Protein AF-A0A7C9W562-F1 (afdb_monomer)

Foldseek 3Di:
DCVVLVVCQQQQLLLLCLLQLESVRSNVLLVVLVVVCVVCVVVDDVVVDHPNLSSLLSSLVSSLVVVVPADQAADLVVPDPADDDQDDFDPPSNHRDKAFCSRHPDPPDPFDLLCLQRQNSRLLSPANSLLSSLQCVCVGVNDDLVSSCVSSVHDSVVSVVSPVVSVVSCPPTDRFDFDDPPDPLSVVLVVQCQVCLQQLVLVSNLVQADQQAKEEEPSTSHMHTGSVRSSVQSPPPPNPRHNWGWQFGRISSFTWTFIGHPPDPAGQWIKTWGDDPSGTRYIYTYRVRVVVCVRRPGSVVVPDDDDD

Organism: NCBI:txid2714351

pLDDT: mean 90.54, std 10.52, range [36.28, 98.44]

Sequence (308 aa):
MIETLEPFRIELTGYCYRMLGSGFEAEDAVQETLVRAWKAYDSFDPSRASVRTWLYRIATNICIDMLRSAQRRALAVDLQPPGGEFGEPLPERVFVQPVPDSRVLPEDQAIRKETVRLAFVAALQHLPPRQRAVLILRDVLAWKASEVATLLDISVASGNSALQRARSTLQTVDPGEPLDVDDPVQKSLLSRYCEAFERHDVGTLVALLHEDATMSMPPFSWWLRGRDALAAALSDPNASCKGAWLVPVQANASPAYWQLRPGMDQPFGLVFIDVRDGLVTGSTTFLNVNELLPIFGSPNQTGMRVDF

Solvent-accessible surface area (backbone atoms only — not comparable to full-atom values): 16820 Å² total; per-residue (Å²): 101,68,86,69,52,55,82,48,46,33,58,45,19,29,51,34,24,47,71,66,27,24,42,67,62,6,48,52,42,39,51,53,30,52,53,52,44,62,76,44,47,93,74,61,58,71,92,80,41,53,71,67,58,51,49,52,36,47,36,50,51,50,49,46,58,56,56,73,80,51,68,72,33,31,52,37,80,78,71,49,79,70,47,83,70,64,75,71,75,48,66,66,67,47,37,52,49,78,39,39,33,84,52,39,53,50,90,92,50,98,58,66,54,63,64,56,19,67,52,41,24,27,54,40,45,76,40,58,64,69,29,35,51,45,34,44,42,43,78,60,68,62,48,54,62,63,57,53,9,63,57,69,75,48,52,49,69,58,43,53,54,34,31,55,53,38,51,63,66,50,75,81,62,81,65,68,56,66,64,51,93,82,40,67,58,57,50,51,48,53,50,53,45,49,55,21,46,39,69,56,34,54,71,59,45,45,71,43,38,31,72,72,17,34,42,34,43,40,49,19,58,27,26,37,56,22,44,69,53,50,45,53,55,67,64,38,90,83,43,85,53,72,66,17,42,73,40,81,46,69,29,27,52,39,49,27,25,37,33,36,44,87,96,52,99,58,57,65,26,41,34,36,50,41,37,49,98,82,24,34,43,29,37,42,29,37,53,62,33,82,72,46,35,82,76,66,48,67,74,85,80,64,82,59,77,90,77,132

Structure (mmCIF, N/CA/C/O backbone):
data_AF-A0A7C9W562-F1
#
_entry.id   AF-A0A7C9W562-F1
#
loop_
_atom_site.group_PDB
_atom_site.id
_atom_site.type_symbol
_atom_site.label_atom_id
_atom_site.label_alt_id
_atom_site.label_comp_id
_atom_site.label_asym_id
_atom_site.label_entity_id
_atom_site.label_seq_id
_atom_site.pdbx_PDB_ins_code
_atom_site.Cartn_x
_atom_site.Cartn_y
_atom_site.Cartn_z
_atom_site.occupancy
_atom_site.B_iso_or_equiv
_atom_site.auth_seq_id
_atom_site.aut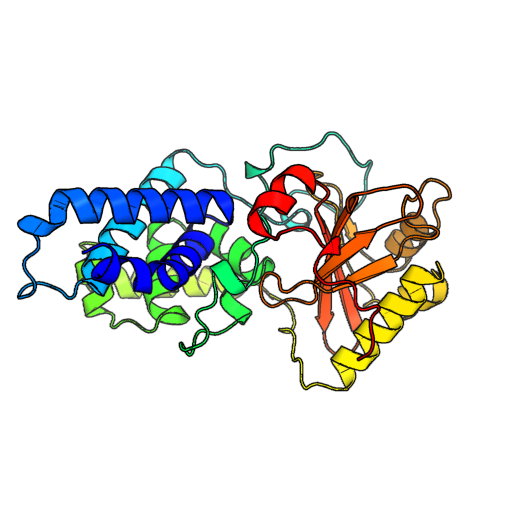h_comp_id
_atom_site.auth_asym_id
_atom_site.auth_atom_id
_atom_site.pdbx_PDB_model_num
ATOM 1 N N . MET A 1 1 ? 0.300 -4.081 30.581 1.00 68.50 1 MET A N 1
ATOM 2 C CA . MET A 1 1 ? -0.292 -2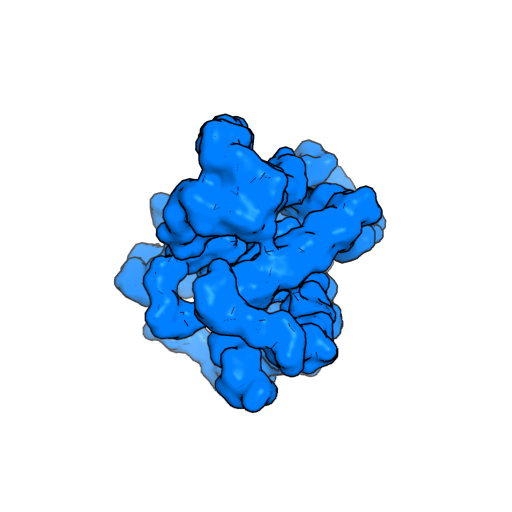.947 29.831 1.00 68.50 1 MET A CA 1
ATOM 3 C C . MET A 1 1 ? 0.404 -2.726 28.497 1.00 68.50 1 MET A C 1
ATOM 5 O O . MET A 1 1 ? -0.263 -2.928 27.498 1.00 68.50 1 MET A O 1
ATOM 9 N N . ILE A 1 2 ? 1.703 -2.385 28.426 1.00 72.31 2 ILE A N 1
ATOM 10 C CA . ILE A 1 2 ? 2.418 -2.366 27.125 1.00 72.31 2 ILE A CA 1
ATOM 11 C C . ILE A 1 2 ? 2.334 -3.750 26.465 1.00 72.31 2 ILE A C 1
ATOM 13 O O . ILE A 1 2 ? 1.848 -3.855 25.349 1.00 72.31 2 ILE A O 1
ATOM 17 N N . GLU A 1 3 ? 2.610 -4.816 27.221 1.00 80.19 3 GLU A N 1
ATOM 18 C CA . GLU A 1 3 ? 2.406 -6.215 26.793 1.00 80.19 3 GLU A CA 1
ATOM 19 C C . GLU A 1 3 ? 0.964 -6.542 26.358 1.00 80.19 3 GLU A C 1
ATOM 21 O O . GLU A 1 3 ? 0.731 -7.515 25.654 1.00 80.19 3 GLU A O 1
ATOM 26 N N . THR A 1 4 ? -0.017 -5.735 26.774 1.00 84.94 4 THR A N 1
ATOM 27 C CA . THR A 1 4 ? -1.435 -5.923 26.444 1.00 84.94 4 THR A CA 1
ATOM 28 C C . THR A 1 4 ? -1.823 -5.203 25.155 1.00 84.94 4 THR A C 1
ATOM 30 O O . THR A 1 4 ? -2.715 -5.668 24.459 1.00 84.94 4 THR A O 1
ATOM 33 N N . LEU A 1 5 ? -1.197 -4.063 24.842 1.00 91.25 5 LEU A N 1
ATOM 34 C CA . LEU A 1 5 ? -1.550 -3.237 23.681 1.00 91.25 5 LEU A CA 1
ATOM 35 C C . LEU A 1 5 ? -0.630 -3.487 22.479 1.00 91.25 5 LEU A C 1
ATOM 37 O O . LEU A 1 5 ? -1.086 -3.455 21.341 1.00 91.25 5 LEU A O 1
ATOM 41 N N . GLU A 1 6 ? 0.649 -3.764 22.725 1.00 91.00 6 GLU A N 1
ATOM 42 C CA . GLU A 1 6 ? 1.666 -3.971 21.691 1.00 91.00 6 GLU A CA 1
ATOM 43 C C . GLU A 1 6 ? 1.338 -5.107 20.698 1.00 91.00 6 GLU A C 1
ATOM 45 O O . GLU A 1 6 ? 1.564 -4.906 19.504 1.00 91.00 6 GLU A O 1
ATOM 50 N N . PRO A 1 7 ? 0.709 -6.237 21.100 1.00 92.44 7 PRO A N 1
ATOM 51 C CA . PRO A 1 7 ? 0.291 -7.278 20.154 1.00 92.44 7 PRO A CA 1
ATOM 52 C C . PRO A 1 7 ? -0.667 -6.788 19.055 1.00 92.44 7 PRO A C 1
ATOM 54 O O . PRO A 1 7 ? -0.783 -7.416 18.006 1.00 92.44 7 PRO A O 1
ATOM 57 N N . PHE A 1 8 ? -1.349 -5.658 19.271 1.00 93.69 8 PHE A N 1
ATOM 58 C CA . PHE A 1 8 ? -2.276 -5.065 18.308 1.00 93.69 8 PHE A CA 1
ATOM 59 C C . PHE A 1 8 ? -1.585 -4.144 17.292 1.00 93.69 8 PHE A C 1
ATOM 61 O O . PHE A 1 8 ? -2.229 -3.710 16.336 1.00 93.69 8 PHE A O 1
ATOM 68 N N . ARG A 1 9 ? -0.293 -3.825 17.467 1.00 95.31 9 ARG A N 1
ATOM 69 C CA . ARG A 1 9 ? 0.404 -2.815 16.659 1.00 95.31 9 ARG A CA 1
ATOM 70 C C . ARG A 1 9 ? 0.333 -3.115 15.167 1.00 95.31 9 ARG A C 1
ATOM 72 O O . ARG A 1 9 ? -0.119 -2.257 14.425 1.00 95.31 9 ARG A O 1
ATOM 79 N N . ILE A 1 10 ? 0.740 -4.307 14.729 1.00 95.00 10 ILE A N 1
ATOM 80 C CA . ILE A 1 10 ? 0.822 -4.633 13.293 1.00 95.00 10 ILE A CA 1
ATOM 81 C C . ILE A 1 10 ? -0.567 -4.587 12.641 1.00 95.00 10 ILE A C 1
ATOM 83 O O . ILE A 1 10 ? -0.734 -3.985 11.579 1.00 95.00 10 ILE A O 1
ATOM 87 N N . GLU A 1 11 ? -1.597 -5.153 13.284 1.00 94.81 11 GLU A N 1
ATOM 88 C CA . GLU A 1 11 ? -2.953 -5.125 12.716 1.00 94.81 11 GLU A CA 1
ATOM 89 C C . GLU A 1 11 ? -3.556 -3.712 12.683 1.00 94.81 11 GLU A C 1
ATOM 91 O O . GLU A 1 11 ? -4.252 -3.357 11.724 1.00 94.81 11 GLU A O 1
ATOM 96 N N . LEU A 1 12 ? -3.252 -2.877 13.685 1.00 97.00 12 LEU A N 1
ATOM 97 C CA . LEU A 1 12 ? -3.648 -1.472 13.700 1.00 97.00 12 LEU A CA 1
ATOM 98 C C . LEU A 1 12 ? -2.872 -0.667 12.655 1.00 97.00 12 LEU A C 1
ATOM 100 O O . LEU A 1 12 ? -3.479 0.159 11.982 1.00 97.00 12 LEU A O 1
ATOM 104 N N . THR A 1 13 ? -1.579 -0.930 12.448 1.00 97.50 13 THR A N 1
ATOM 105 C CA . THR A 1 13 ? -0.781 -0.259 11.411 1.00 97.50 13 THR A CA 1
ATOM 106 C C . THR A 1 13 ? -1.324 -0.612 10.037 1.00 97.50 13 THR A C 1
ATOM 108 O O . THR A 1 13 ? -1.557 0.282 9.230 1.00 97.50 13 THR A O 1
ATOM 111 N N . GLY A 1 14 ? -1.651 -1.882 9.784 1.00 97.00 14 GLY A N 1
ATOM 112 C CA . GLY A 1 14 ? -2.321 -2.285 8.550 1.00 97.00 14 GLY A CA 1
ATOM 113 C C . GLY A 1 14 ? -3.680 -1.601 8.362 1.00 97.00 14 GLY A C 1
ATOM 114 O O . GLY A 1 14 ? -4.044 -1.225 7.245 1.00 97.00 14 GLY A O 1
ATOM 115 N N . TYR A 1 15 ? -4.460 -1.425 9.430 1.00 97.69 15 TYR A N 1
ATOM 116 C CA . TYR A 1 15 ? -5.724 -0.688 9.372 1.00 97.69 15 TYR A CA 1
ATOM 117 C C . TYR A 1 15 ? -5.517 0.798 9.045 1.00 97.69 15 TYR A C 1
ATOM 119 O O . TYR A 1 15 ? -6.112 1.308 8.093 1.00 97.69 15 TYR A O 1
ATOM 127 N N . CYS A 1 16 ? -4.638 1.473 9.786 1.00 98.31 16 CYS A N 1
ATOM 128 C CA . CYS A 1 16 ? -4.302 2.878 9.586 1.00 98.31 16 CYS A CA 1
ATOM 129 C C . CYS A 1 16 ? -3.685 3.116 8.202 1.00 98.31 16 CYS A C 1
ATOM 131 O O . CYS A 1 16 ? -4.019 4.101 7.554 1.00 98.31 16 CYS A O 1
ATOM 133 N N . TYR A 1 17 ? -2.877 2.186 7.687 1.00 98.06 17 TYR A N 1
ATOM 134 C CA . TYR A 1 17 ? -2.302 2.265 6.346 1.00 98.06 17 TYR A CA 1
ATOM 135 C C . TYR A 1 17 ? -3.379 2.267 5.259 1.00 98.06 17 TYR A C 1
ATOM 137 O O . TYR A 1 17 ? -3.390 3.143 4.397 1.00 98.06 17 TYR A O 1
ATOM 145 N N . ARG A 1 18 ? -4.364 1.365 5.341 1.00 97.50 18 ARG A N 1
ATOM 146 C CA . ARG A 1 18 ? -5.514 1.359 4.417 1.00 97.50 18 ARG A CA 1
ATOM 147 C C . ARG A 1 18 ? -6.373 2.618 4.549 1.00 97.50 18 ARG A C 1
ATOM 149 O O . ARG A 1 18 ? -6.983 3.058 3.576 1.00 97.50 18 ARG A O 1
ATOM 156 N N . MET A 1 19 ? -6.420 3.207 5.744 1.00 97.94 19 MET A N 1
ATOM 157 C CA . MET A 1 19 ? -7.109 4.471 5.979 1.00 97.94 19 MET A CA 1
ATOM 158 C C . MET A 1 19 ? -6.353 5.675 5.415 1.00 97.94 19 MET A C 1
ATOM 160 O O . MET A 1 19 ? -7.008 6.547 4.861 1.00 97.94 19 MET A O 1
ATOM 164 N N . LEU A 1 20 ? -5.028 5.744 5.534 1.00 97.38 20 LEU A N 1
ATOM 165 C CA . LEU A 1 20 ? -4.246 6.968 5.308 1.00 97.38 20 LEU A CA 1
ATOM 166 C C . LEU A 1 20 ? -3.411 6.948 4.025 1.00 97.38 20 LEU A C 1
ATOM 168 O O . LEU A 1 20 ? -3.101 8.004 3.492 1.00 97.38 20 LEU A O 1
ATOM 172 N N . GLY A 1 21 ? -3.065 5.769 3.506 1.00 96.69 21 GLY A N 1
ATOM 173 C CA . GLY A 1 21 ? -2.244 5.615 2.304 1.00 96.69 21 GLY A CA 1
ATOM 174 C C . GLY A 1 21 ? -0.764 5.954 2.493 1.00 96.69 21 GLY A C 1
ATOM 175 O O . GLY A 1 21 ? -0.063 6.140 1.502 1.00 96.69 21 GLY A O 1
ATOM 176 N N . SER A 1 22 ? -0.282 6.050 3.735 1.00 95.38 22 SER A N 1
ATOM 177 C CA . SER A 1 22 ? 1.126 6.291 4.058 1.00 95.38 22 SER A CA 1
ATOM 178 C C . SER A 1 22 ? 1.579 5.427 5.229 1.00 95.38 22 SER A C 1
ATOM 180 O O . SER A 1 22 ? 0.898 5.384 6.253 1.00 95.38 22 SER A O 1
ATOM 182 N N . GLY A 1 23 ? 2.714 4.735 5.076 1.00 93.38 23 GLY A N 1
ATOM 183 C CA . GLY A 1 23 ? 3.307 3.920 6.141 1.00 93.38 23 GLY A CA 1
ATOM 184 C C . GLY A 1 23 ? 3.693 4.759 7.361 1.00 93.38 23 GLY A C 1
ATOM 185 O O . GLY A 1 23 ? 3.361 4.389 8.482 1.00 93.38 23 GLY A O 1
ATOM 186 N N . PHE A 1 24 ? 4.285 5.936 7.142 1.00 93.12 24 PHE A N 1
ATOM 187 C CA . PHE A 1 24 ? 4.665 6.863 8.215 1.00 93.12 24 PHE A CA 1
ATOM 188 C C . PHE A 1 24 ? 3.450 7.382 8.986 1.00 93.12 24 PHE A C 1
ATOM 190 O O . PHE A 1 24 ? 3.389 7.264 10.205 1.00 93.12 24 PHE A O 1
ATOM 197 N N . GLU A 1 25 ? 2.433 7.884 8.274 1.00 95.31 25 GLU A N 1
ATOM 198 C CA . GLU A 1 25 ? 1.219 8.400 8.923 1.00 95.31 25 GLU A CA 1
ATOM 199 C C . GLU A 1 25 ? 0.448 7.284 9.639 1.00 95.31 25 GLU A C 1
ATOM 201 O O . GLU A 1 25 ? -0.193 7.527 10.661 1.00 95.31 25 GLU A O 1
ATOM 206 N N . ALA A 1 26 ? 0.512 6.051 9.125 1.00 96.88 26 ALA A N 1
ATOM 207 C CA . ALA A 1 26 ? -0.066 4.894 9.790 1.00 96.88 26 ALA A CA 1
ATOM 208 C C . ALA A 1 26 ? 0.650 4.574 11.105 1.00 96.88 26 ALA A C 1
ATOM 210 O O . ALA A 1 26 ? -0.025 4.352 12.110 1.00 96.88 26 ALA A O 1
ATOM 211 N N . GLU A 1 27 ? 1.985 4.579 11.121 1.00 94.94 27 GLU A N 1
ATOM 212 C CA . GLU A 1 27 ? 2.759 4.385 12.348 1.00 94.94 27 GLU A CA 1
ATOM 213 C C . GLU A 1 27 ? 2.464 5.483 13.370 1.00 94.94 27 GLU A C 1
ATOM 215 O O . GLU A 1 27 ? 2.149 5.158 14.516 1.00 94.94 27 GLU A O 1
ATOM 220 N N . ASP A 1 28 ? 2.446 6.751 12.955 1.00 95.94 28 ASP A N 1
ATOM 221 C CA . ASP A 1 28 ? 2.100 7.882 13.822 1.00 95.94 28 ASP A CA 1
ATOM 222 C C . ASP A 1 28 ? 0.694 7.730 14.420 1.00 95.94 28 ASP A C 1
ATOM 224 O O . ASP A 1 28 ? 0.500 7.872 15.633 1.00 95.94 28 ASP A O 1
ATOM 228 N N . ALA A 1 29 ? -0.295 7.367 13.596 1.00 98.00 29 ALA A N 1
ATOM 229 C CA . ALA A 1 29 ? -1.663 7.142 14.052 1.00 98.00 29 ALA A CA 1
ATOM 230 C C . ALA A 1 29 ? -1.758 5.989 15.063 1.00 98.00 29 ALA A C 1
ATOM 232 O O . ALA A 1 29 ? -2.531 6.063 16.025 1.00 98.00 29 ALA A O 1
ATOM 233 N N . VAL A 1 30 ? -0.976 4.922 14.877 1.00 98.00 30 VAL A N 1
ATOM 234 C CA . VAL A 1 30 ? -0.917 3.805 15.827 1.00 98.00 30 VAL A CA 1
ATOM 235 C C . VAL A 1 30 ? -0.208 4.206 17.112 1.00 98.00 30 VAL A C 1
ATOM 237 O O . VAL A 1 30 ? -0.711 3.883 18.186 1.00 98.00 30 VAL A O 1
ATOM 240 N N . GLN A 1 31 ? 0.901 4.944 17.048 1.00 96.69 31 GLN A N 1
ATOM 241 C CA . GLN A 1 31 ? 1.552 5.441 18.261 1.00 96.69 31 GLN A CA 1
ATOM 242 C C . GLN A 1 31 ? 0.599 6.316 19.075 1.00 96.69 31 GLN A C 1
ATOM 244 O O . GLN A 1 31 ? 0.413 6.075 20.268 1.00 96.69 31 GLN A O 1
ATOM 249 N N . GLU A 1 32 ? -0.084 7.263 18.433 1.00 98.06 32 GLU A N 1
ATOM 250 C CA . GLU A 1 32 ? -1.083 8.103 19.096 1.00 98.06 32 GLU A CA 1
ATOM 251 C C . GLU A 1 32 ? -2.245 7.265 19.658 1.00 98.06 32 GLU A C 1
ATOM 253 O O . GLU A 1 32 ? -2.724 7.519 20.766 1.00 98.06 32 GLU A O 1
ATOM 258 N N . THR A 1 33 ? -2.665 6.211 18.947 1.00 98.06 33 THR A N 1
ATOM 259 C CA . THR A 1 33 ? -3.677 5.259 19.434 1.00 98.06 33 THR A CA 1
ATOM 260 C C . THR A 1 33 ? -3.237 4.598 20.734 1.00 98.06 33 THR A C 1
ATOM 262 O O . THR A 1 33 ? -3.992 4.599 21.709 1.00 98.06 33 THR A O 1
ATOM 265 N N . LEU A 1 34 ? -2.020 4.056 20.768 1.00 96.56 34 LEU A N 1
ATOM 266 C CA . LEU A 1 34 ? -1.479 3.353 21.928 1.00 96.56 34 LEU A CA 1
ATOM 267 C C . LEU A 1 34 ? -1.251 4.307 23.106 1.00 96.56 34 LEU A C 1
ATOM 269 O O . LEU A 1 34 ? -1.572 3.953 24.238 1.0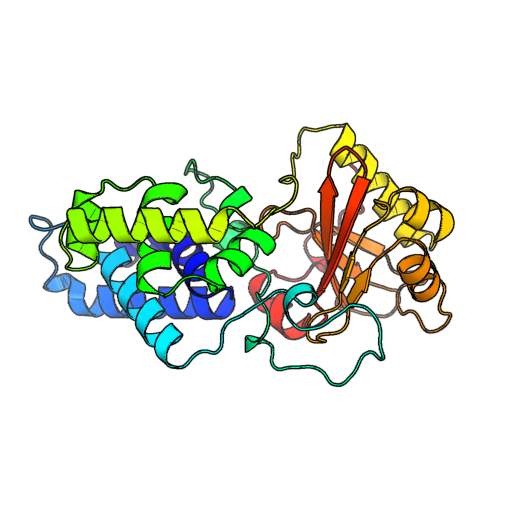0 96.56 34 LEU A O 1
ATOM 273 N N . VAL A 1 35 ? -0.790 5.536 22.853 1.00 96.88 35 VAL A N 1
ATOM 274 C CA . VAL A 1 35 ? -0.636 6.575 23.884 1.00 96.88 35 VAL A CA 1
ATOM 275 C C . VAL A 1 35 ? -1.991 6.975 24.473 1.00 96.88 35 VAL A C 1
ATOM 277 O O . VAL A 1 35 ? -2.127 7.059 25.696 1.00 96.88 35 VAL A O 1
ATOM 280 N N . ARG A 1 36 ? -3.019 7.202 23.644 1.00 96.81 36 ARG A N 1
ATOM 281 C CA . ARG A 1 36 ? -4.375 7.517 24.131 1.00 96.81 36 ARG A CA 1
ATOM 282 C C . ARG A 1 36 ? -4.989 6.358 24.900 1.00 96.81 36 ARG A C 1
ATOM 284 O O . ARG A 1 36 ? -5.607 6.587 25.937 1.00 96.81 36 ARG A O 1
ATOM 291 N N . ALA A 1 37 ? -4.804 5.135 24.412 1.00 95.38 37 ALA A N 1
ATOM 292 C CA . ALA A 1 37 ? -5.261 3.937 25.093 1.00 95.38 37 ALA A CA 1
ATOM 293 C C . ALA A 1 37 ? -4.575 3.792 26.455 1.00 95.38 37 ALA A C 1
ATOM 295 O O . ALA A 1 37 ? -5.253 3.657 27.463 1.00 95.38 37 ALA A O 1
ATOM 296 N N . TRP A 1 38 ? -3.252 3.930 26.516 1.00 93.81 38 TRP A N 1
ATOM 297 C CA . TRP A 1 38 ? -2.497 3.893 27.768 1.00 93.81 38 TRP A CA 1
ATOM 298 C C . TRP A 1 38 ? -3.031 4.900 28.799 1.00 93.81 38 TRP A C 1
ATOM 300 O O . TRP A 1 38 ? -3.325 4.518 29.928 1.00 93.81 38 TRP A O 1
ATOM 310 N N . LYS A 1 39 ? -3.266 6.158 28.397 1.00 94.06 39 LYS A N 1
ATOM 311 C CA . LYS A 1 39 ? -3.816 7.198 29.292 1.00 94.06 39 LYS A CA 1
ATOM 312 C C . LYS A 1 39 ? -5.235 6.903 29.784 1.00 94.06 39 LYS A C 1
ATOM 314 O O . LYS A 1 39 ? -5.615 7.374 30.848 1.00 94.06 39 LYS A O 1
ATOM 319 N N . ALA A 1 40 ? -6.031 6.184 28.996 1.00 93.44 40 ALA A N 1
ATOM 320 C CA . ALA A 1 40 ? -7.430 5.890 29.296 1.00 93.44 40 ALA A CA 1
ATOM 321 C C . ALA A 1 40 ? -7.650 4.466 29.841 1.00 93.44 40 ALA A C 1
ATOM 323 O O . ALA A 1 40 ? -8.796 4.092 30.100 1.00 93.44 40 ALA A O 1
ATOM 324 N N . TYR A 1 41 ? -6.585 3.680 30.024 1.00 90.31 41 TYR A N 1
ATOM 325 C CA . TYR A 1 41 ? -6.671 2.254 30.337 1.00 90.31 41 TYR A CA 1
ATOM 326 C C . TYR A 1 41 ? -7.382 1.981 31.666 1.00 90.31 41 TYR A C 1
ATOM 328 O O . TYR A 1 41 ? -8.231 1.100 31.728 1.00 90.31 41 TYR A O 1
ATOM 336 N N . ASP A 1 42 ? -7.135 2.791 32.698 1.00 90.19 42 ASP A N 1
ATOM 337 C CA . ASP A 1 42 ? -7.780 2.627 34.012 1.00 90.19 42 ASP A CA 1
ATOM 338 C C . ASP A 1 42 ? -9.302 2.852 33.971 1.00 90.19 42 ASP A C 1
ATOM 340 O O . ASP A 1 42 ? -10.033 2.400 34.849 1.00 90.19 42 ASP A O 1
ATOM 344 N N . SER A 1 43 ? -9.791 3.540 32.935 1.00 88.81 43 SER A N 1
ATOM 345 C CA . SER A 1 43 ? -11.219 3.782 32.696 1.00 88.81 43 SER A CA 1
ATOM 346 C C . SER A 1 43 ? -11.844 2.816 31.683 1.00 88.81 43 SER A C 1
ATOM 348 O O . SER A 1 43 ? -13.036 2.921 31.381 1.00 88.81 43 SER A O 1
ATOM 350 N N . PHE A 1 44 ? -11.053 1.900 31.119 1.00 90.56 44 PHE A N 1
ATOM 351 C CA . PHE A 1 44 ? -11.544 0.916 30.167 1.00 90.56 44 PHE A CA 1
ATOM 352 C C . PHE A 1 44 ? -12.382 -0.147 30.884 1.00 90.56 44 PHE A C 1
ATOM 354 O O . PHE A 1 44 ? -11.927 -0.809 31.813 1.00 90.56 44 PHE A O 1
ATOM 361 N N . ASP A 1 45 ? -13.615 -0.326 30.413 1.00 88.31 45 ASP A N 1
ATOM 362 C CA . ASP A 1 45 ? -14.544 -1.327 30.924 1.00 88.31 45 ASP A CA 1
ATOM 363 C C . ASP A 1 45 ? -14.613 -2.530 29.959 1.00 88.31 45 ASP A C 1
ATOM 365 O O . ASP A 1 45 ? -15.261 -2.435 28.906 1.00 88.31 45 ASP A O 1
ATOM 369 N N . PRO A 1 46 ? -13.983 -3.672 30.300 1.00 88.12 46 PRO A N 1
ATOM 370 C CA . PRO A 1 46 ? -13.969 -4.860 29.450 1.00 88.12 46 PRO A CA 1
ATOM 371 C C . PRO A 1 46 ? -15.348 -5.519 29.300 1.00 88.12 46 PRO A C 1
ATOM 373 O O . PRO A 1 46 ? -15.528 -6.337 28.399 1.00 88.12 46 PRO A O 1
ATOM 376 N N . SER A 1 47 ? -16.339 -5.168 30.132 1.00 88.31 47 SER A N 1
ATOM 377 C CA . SER A 1 47 ? -17.713 -5.665 29.975 1.00 88.31 47 SER A CA 1
ATOM 378 C C . SER A 1 47 ? -18.443 -5.025 28.787 1.00 88.31 47 SER A C 1
ATOM 380 O O . SER A 1 47 ? -19.415 -5.585 28.280 1.00 88.31 47 SER A O 1
ATOM 382 N N . ARG A 1 48 ? -17.968 -3.862 28.316 1.00 84.69 48 ARG A N 1
ATOM 383 C CA . ARG A 1 48 ? -18.599 -3.088 27.236 1.00 84.69 48 ARG A CA 1
ATOM 384 C C . ARG A 1 48 ? -18.043 -3.400 25.854 1.00 84.69 48 ARG A C 1
ATOM 386 O O . ARG A 1 48 ? -18.778 -3.317 24.873 1.00 84.69 48 ARG A O 1
ATOM 393 N N . ALA A 1 49 ? -16.753 -3.702 25.758 1.00 86.25 49 ALA A N 1
ATOM 394 C CA . ALA A 1 49 ? -16.081 -4.012 24.503 1.00 86.25 49 ALA A CA 1
ATOM 395 C C . ALA A 1 49 ? -14.766 -4.750 24.770 1.00 86.25 49 ALA A C 1
ATOM 397 O O . ALA A 1 49 ? -14.159 -4.585 25.823 1.00 86.25 49 ALA A O 1
ATOM 398 N N . SER A 1 50 ? -14.283 -5.509 23.785 1.00 91.12 50 SER A N 1
ATOM 399 C CA . SER A 1 50 ? -12.921 -6.046 23.840 1.00 91.12 50 SER A CA 1
ATOM 400 C C . SER A 1 50 ? -11.878 -4.926 23.707 1.00 91.12 50 SER A C 1
ATOM 402 O O . SER A 1 50 ? -12.150 -3.886 23.095 1.00 91.12 50 SER A O 1
ATOM 404 N N . VAL A 1 51 ? -10.660 -5.159 24.214 1.00 92.75 51 VAL A N 1
ATOM 405 C CA . VAL A 1 51 ? -9.515 -4.242 24.027 1.00 92.75 51 VAL A CA 1
ATOM 406 C C . VAL A 1 51 ? -9.295 -3.962 22.541 1.00 92.75 51 VAL A C 1
ATOM 408 O O . VAL A 1 51 ? -9.150 -2.807 22.149 1.00 92.75 51 VAL A O 1
ATOM 411 N N . ARG A 1 52 ? -9.383 -5.001 21.699 1.00 93.25 52 ARG A N 1
ATOM 412 C CA . ARG A 1 52 ? -9.291 -4.882 20.240 1.00 93.25 52 ARG A CA 1
ATOM 413 C C . ARG A 1 52 ? -10.304 -3.878 19.697 1.00 93.25 52 ARG A C 1
ATOM 415 O O . ARG A 1 52 ? -9.931 -2.904 19.052 1.00 93.25 52 ARG A O 1
ATOM 422 N N . THR A 1 53 ? -11.588 -4.066 20.007 1.00 92.81 53 THR A N 1
ATOM 423 C CA . THR A 1 53 ? -12.663 -3.176 19.542 1.00 92.81 53 THR A CA 1
ATOM 424 C C . THR A 1 53 ? -12.436 -1.730 19.976 1.00 92.81 53 THR A C 1
ATOM 426 O O . THR A 1 53 ? -12.656 -0.794 19.205 1.00 92.81 53 THR A O 1
ATOM 429 N N . TRP A 1 54 ? -11.968 -1.541 21.207 1.00 94.75 54 TRP A N 1
ATOM 430 C CA . TRP A 1 54 ? -11.673 -0.226 21.752 1.00 94.75 54 TRP A CA 1
ATOM 431 C C . TRP A 1 54 ? -10.499 0.470 21.052 1.00 94.75 54 TRP A C 1
ATOM 433 O O . TRP A 1 54 ? -10.632 1.642 20.691 1.00 94.75 54 TRP A O 1
ATOM 443 N N . LEU A 1 55 ? -9.401 -0.241 20.787 1.00 96.69 55 LEU A N 1
ATOM 444 C CA . LEU A 1 55 ? -8.242 0.302 20.073 1.00 96.69 55 LEU A CA 1
ATOM 445 C C . LEU A 1 55 ? -8.591 0.716 18.642 1.00 96.69 55 LEU A C 1
ATOM 447 O O . LEU A 1 55 ? -8.277 1.833 18.236 1.00 96.69 55 LEU A O 1
ATOM 451 N N . TYR A 1 56 ? -9.325 -0.123 17.906 1.00 97.44 56 TYR A N 1
ATOM 452 C CA . TYR A 1 56 ? -9.792 0.224 16.562 1.00 97.44 56 TYR A CA 1
ATOM 453 C C . TYR A 1 56 ? -10.694 1.460 16.561 1.00 97.44 56 TYR A C 1
ATOM 455 O O . TYR A 1 56 ? -10.621 2.266 15.634 1.00 97.44 56 TYR A O 1
ATOM 463 N N . ARG A 1 57 ? -11.522 1.661 17.596 1.00 96.44 57 ARG A N 1
ATOM 464 C CA . ARG A 1 57 ? -12.334 2.881 17.728 1.00 96.44 57 ARG A CA 1
ATOM 465 C C . ARG A 1 57 ? -11.454 4.126 17.858 1.00 96.44 57 ARG A C 1
ATOM 467 O O . ARG A 1 57 ? -11.711 5.122 17.184 1.00 96.44 57 ARG A O 1
ATOM 474 N N . ILE A 1 58 ? -10.412 4.068 18.689 1.00 97.31 58 ILE A N 1
ATOM 475 C CA . ILE A 1 58 ? -9.455 5.172 18.857 1.00 97.31 58 ILE A CA 1
ATOM 476 C C . ILE A 1 58 ? -8.715 5.440 17.537 1.00 97.31 58 ILE A C 1
ATOM 478 O O . ILE A 1 58 ? -8.743 6.572 17.054 1.00 97.31 58 ILE A O 1
ATOM 482 N N . ALA A 1 59 ? -8.140 4.402 16.922 1.00 98.44 59 ALA A N 1
ATOM 483 C CA . ALA A 1 59 ? -7.411 4.501 15.656 1.00 98.44 59 ALA A CA 1
ATOM 484 C C . ALA A 1 59 ? -8.276 5.067 14.523 1.00 98.44 59 ALA A C 1
ATOM 486 O O . ALA A 1 59 ? -7.833 5.921 13.759 1.00 98.44 59 ALA A O 1
ATOM 487 N N . THR A 1 60 ? -9.541 4.645 14.443 1.00 98.38 60 THR A N 1
ATOM 488 C CA . THR A 1 60 ? -10.493 5.137 13.437 1.00 98.38 60 THR A CA 1
ATOM 489 C C . THR A 1 60 ? -10.745 6.629 13.581 1.00 98.38 60 THR A C 1
ATOM 491 O O . THR A 1 60 ? -10.736 7.346 12.582 1.00 98.38 60 THR A O 1
ATOM 494 N N . ASN A 1 61 ? -10.946 7.108 14.810 1.00 97.44 61 ASN A N 1
ATOM 495 C CA . ASN A 1 61 ? -11.157 8.530 15.061 1.00 97.44 61 ASN A CA 1
ATOM 496 C C . ASN A 1 61 ? -9.915 9.349 14.696 1.00 97.44 61 ASN A C 1
ATOM 498 O O . ASN A 1 61 ? -10.051 10.346 13.994 1.00 97.44 61 ASN A O 1
ATOM 502 N N . ILE A 1 62 ? -8.720 8.884 15.081 1.00 98.00 62 ILE A N 1
ATOM 503 C CA . ILE A 1 62 ? -7.452 9.528 14.708 1.00 98.00 62 ILE A CA 1
ATOM 504 C C . ILE A 1 62 ? -7.311 9.599 13.183 1.00 98.00 62 ILE A C 1
ATOM 506 O O . ILE A 1 62 ? -7.098 10.681 12.644 1.00 98.00 62 ILE A O 1
ATOM 510 N N . CYS A 1 63 ? -7.516 8.485 12.472 1.00 98.19 63 CYS A N 1
ATOM 511 C CA . CYS A 1 63 ? -7.421 8.463 11.012 1.00 98.19 63 CYS A CA 1
ATOM 512 C C . CYS A 1 63 ? -8.432 9.411 10.352 1.00 98.19 63 CYS A C 1
ATOM 514 O O . CYS A 1 63 ? -8.089 10.135 9.423 1.00 98.19 63 CYS A O 1
ATOM 516 N N . ILE A 1 64 ? -9.685 9.426 10.819 1.00 96.50 64 ILE A N 1
ATOM 517 C CA . ILE A 1 64 ? -10.713 10.331 10.287 1.00 96.50 64 ILE A CA 1
ATOM 518 C C . ILE A 1 64 ? -10.331 11.792 10.529 1.00 96.50 64 ILE A C 1
ATOM 520 O O . ILE A 1 64 ? -10.528 12.609 9.632 1.00 96.50 64 ILE A O 1
ATOM 524 N N . ASP A 1 65 ? -9.801 12.127 11.706 1.00 95.69 65 ASP A N 1
ATOM 525 C CA . ASP A 1 65 ? -9.369 13.487 12.025 1.00 95.69 65 ASP A CA 1
ATOM 526 C C . ASP A 1 65 ? -8.187 13.921 11.145 1.00 95.69 65 ASP A C 1
ATOM 528 O O . ASP A 1 65 ? -8.230 15.016 10.585 1.00 95.69 65 ASP A O 1
ATOM 532 N N . MET A 1 66 ? -7.196 13.049 10.928 1.00 95.69 66 MET A N 1
ATOM 533 C CA . MET A 1 66 ? -6.083 13.299 9.998 1.00 95.69 66 MET A CA 1
ATOM 534 C C . MET A 1 66 ? -6.579 13.519 8.561 1.00 95.69 66 MET A C 1
ATOM 536 O O . MET A 1 66 ? -6.117 14.418 7.863 1.00 95.69 66 MET A O 1
ATOM 540 N N . LEU A 1 67 ? -7.587 12.756 8.127 1.00 94.31 67 LEU A N 1
ATOM 541 C CA . LEU A 1 67 ? -8.168 12.877 6.788 1.00 94.31 67 LEU A CA 1
ATOM 542 C C . LEU A 1 67 ? -9.009 14.148 6.579 1.00 94.31 67 LEU A C 1
ATOM 544 O O . LEU A 1 67 ? -9.350 14.451 5.439 1.00 94.31 67 LEU A O 1
ATOM 548 N N . ARG A 1 68 ? -9.365 14.905 7.630 1.00 87.31 68 ARG A N 1
ATOM 549 C CA . ARG A 1 68 ? -10.126 16.164 7.474 1.00 87.31 68 ARG A CA 1
ATOM 550 C C . ARG A 1 68 ? -9.293 17.298 6.882 1.00 87.31 68 ARG A C 1
ATOM 552 O O . ARG A 1 68 ? -9.862 18.182 6.249 1.00 87.31 68 ARG A O 1
ATOM 559 N N . SER A 1 69 ? -7.984 17.293 7.114 1.00 76.81 69 SER A N 1
ATOM 560 C CA . SER A 1 69 ? -7.046 18.311 6.622 1.00 76.81 69 SER A CA 1
ATOM 561 C C . SER A 1 69 ? -6.144 17.802 5.494 1.00 76.81 69 SER A C 1
ATOM 563 O O . SER A 1 69 ? -5.439 18.598 4.872 1.00 76.81 69 SER A O 1
ATOM 565 N N . ALA A 1 70 ? -6.161 16.497 5.219 1.00 75.50 70 ALA A N 1
ATOM 566 C CA . ALA A 1 70 ? -5.330 15.875 4.201 1.00 75.50 70 ALA A CA 1
ATOM 567 C C . ALA A 1 70 ? -5.919 16.016 2.788 1.00 75.50 70 ALA A C 1
ATOM 569 O O . ALA A 1 70 ? -7.131 15.948 2.572 1.00 75.50 70 ALA A O 1
ATOM 570 N N . GLN A 1 71 ? -5.033 16.160 1.802 1.00 80.38 71 GLN A N 1
ATOM 571 C CA . GLN A 1 71 ? -5.388 15.973 0.398 1.00 80.38 71 GLN A CA 1
ATOM 572 C C . GLN A 1 71 ? -5.511 14.478 0.084 1.00 80.38 71 GLN A C 1
ATOM 574 O O . GLN A 1 71 ? -4.887 13.636 0.728 1.00 80.38 71 GLN A O 1
ATOM 579 N N . ARG A 1 72 ? -6.319 14.144 -0.927 1.00 87.44 72 ARG A N 1
ATOM 580 C CA . ARG A 1 72 ? -6.435 12.770 -1.421 1.00 87.44 72 ARG A CA 1
ATOM 581 C C . ARG A 1 72 ? -5.096 12.320 -2.017 1.00 87.44 72 ARG A C 1
ATOM 583 O O . ARG A 1 72 ? -4.611 12.963 -2.945 1.00 87.44 72 ARG A O 1
ATOM 590 N N . ARG A 1 73 ? -4.581 11.184 -1.542 1.00 94.12 73 ARG A N 1
ATOM 591 C CA . ARG A 1 73 ? -3.444 10.474 -2.144 1.00 94.12 73 ARG A CA 1
ATOM 592 C C . ARG A 1 73 ? -3.878 9.674 -3.375 1.00 94.12 73 ARG A C 1
ATOM 594 O O . ARG A 1 73 ? -4.992 9.157 -3.395 1.00 94.12 73 ARG A O 1
ATOM 601 N N . ALA A 1 74 ? -3.013 9.558 -4.375 1.00 93.44 74 ALA A N 1
ATOM 602 C CA . ALA A 1 74 ? -3.281 8.823 -5.614 1.00 93.44 74 ALA A CA 1
ATOM 603 C C . ALA A 1 74 ? -2.020 8.102 -6.125 1.00 93.44 74 ALA A C 1
ATOM 605 O O . ALA A 1 74 ? -0.928 8.307 -5.588 1.00 93.44 74 ALA A O 1
ATOM 606 N N . LEU A 1 75 ? -2.150 7.269 -7.159 1.00 92.88 75 LEU A N 1
ATOM 607 C CA . LEU A 1 75 ? -0.998 6.874 -7.973 1.00 92.88 75 LEU A CA 1
ATOM 608 C C . LEU A 1 75 ? -0.722 7.957 -9.023 1.00 92.88 75 LEU A C 1
ATOM 610 O O . LEU A 1 75 ? -1.617 8.720 -9.379 1.00 92.88 75 LEU A O 1
ATOM 614 N N . ALA A 1 76 ? 0.501 8.019 -9.558 1.00 93.06 76 ALA A N 1
ATOM 615 C CA . ALA A 1 76 ? 0.851 9.005 -10.590 1.00 93.06 76 ALA A CA 1
ATOM 616 C C . ALA A 1 76 ? -0.075 8.920 -11.820 1.00 93.06 76 ALA A C 1
ATOM 618 O O . ALA A 1 76 ? -0.496 9.948 -12.352 1.00 93.06 76 ALA A O 1
ATOM 619 N N . VAL A 1 77 ? -0.471 7.697 -12.194 1.00 91.81 77 VAL A N 1
ATOM 620 C CA . VAL A 1 77 ? -1.399 7.414 -13.302 1.00 91.81 77 VAL A CA 1
ATOM 621 C C . VAL A 1 77 ? -2.796 8.025 -13.115 1.00 91.81 77 VAL A C 1
ATOM 623 O O . VAL A 1 77 ? -3.522 8.192 -14.091 1.00 91.81 77 VAL A O 1
ATOM 626 N N . ASP A 1 78 ? -3.163 8.396 -11.882 1.00 90.69 78 ASP A N 1
ATOM 627 C CA . ASP A 1 78 ? -4.458 8.999 -11.538 1.00 90.69 78 ASP A CA 1
ATOM 628 C C . ASP A 1 78 ? -4.420 10.539 -11.500 1.00 90.69 78 ASP A C 1
ATOM 630 O O . ASP A 1 78 ? -5.450 11.178 -11.259 1.00 90.69 78 ASP A O 1
ATOM 634 N N . LEU A 1 79 ? -3.241 11.153 -11.665 1.00 91.00 79 LEU A N 1
ATOM 635 C CA . LEU A 1 79 ? -3.048 12.598 -11.487 1.00 91.00 79 LEU A CA 1
ATOM 636 C C . LEU A 1 79 ? -3.159 13.386 -12.795 1.00 91.00 79 LEU A C 1
ATOM 638 O O . LEU A 1 79 ? -3.655 14.512 -12.784 1.00 91.00 79 LEU A O 1
ATOM 642 N N . GLN A 1 80 ? -2.689 12.819 -13.907 1.00 92.31 80 GLN A N 1
ATOM 643 C CA . GLN A 1 80 ? -2.662 13.480 -15.215 1.00 92.31 80 GLN A CA 1
ATOM 644 C C . GLN A 1 80 ? -2.604 12.459 -16.367 1.00 92.31 80 GLN A C 1
ATOM 646 O O . GLN A 1 80 ? -2.360 11.284 -16.108 1.00 92.31 80 GLN A O 1
ATOM 651 N N . PRO A 1 81 ? -2.820 12.860 -17.633 1.00 94.00 81 PRO A N 1
ATOM 652 C CA . PRO A 1 81 ? -2.580 11.999 -18.798 1.00 94.00 81 PRO A CA 1
ATOM 653 C C . PRO A 1 81 ? -1.104 11.559 -18.931 1.00 94.00 81 PRO A C 1
ATOM 655 O O . PRO A 1 81 ? -0.231 12.244 -18.399 1.00 94.00 81 PRO A O 1
ATOM 658 N N . PRO A 1 82 ? -0.807 10.452 -19.644 1.00 95.38 82 PRO A N 1
ATOM 659 C CA . PRO A 1 82 ? 0.563 9.962 -19.808 1.00 95.38 82 PRO A CA 1
ATOM 660 C C . PRO A 1 82 ? 1.398 10.863 -20.724 1.00 95.38 82 PRO A C 1
ATOM 662 O O . PRO A 1 82 ? 0.871 11.494 -21.644 1.00 95.38 82 PRO A O 1
ATOM 665 N N . GLY A 1 83 ? 2.716 10.831 -20.535 1.00 91.75 83 GLY A N 1
ATOM 666 C CA . GLY A 1 83 ? 3.688 11.588 -21.321 1.00 91.75 83 GLY A CA 1
ATOM 667 C C . GLY A 1 83 ? 4.073 12.923 -20.685 1.00 91.75 83 GLY A C 1
ATOM 668 O O . GLY A 1 83 ? 3.893 13.144 -19.489 1.00 91.75 83 GLY A O 1
ATOM 669 N N . GLY A 1 84 ? 4.625 13.815 -21.508 1.00 85.75 84 GLY A N 1
ATOM 670 C CA . GLY A 1 84 ? 5.142 15.109 -21.062 1.00 85.75 84 GLY A CA 1
ATOM 671 C C . GLY A 1 84 ? 6.533 15.033 -20.426 1.00 85.75 84 GLY A C 1
ATOM 672 O O . GLY A 1 84 ? 7.162 13.976 -20.352 1.00 85.75 84 GLY A O 1
ATOM 673 N N . GLU A 1 85 ? 7.022 16.196 -20.003 1.00 84.81 85 GLU A N 1
ATOM 674 C CA . GLU A 1 85 ? 8.286 16.329 -19.278 1.00 84.81 85 GLU A CA 1
ATOM 675 C C . GLU A 1 85 ? 8.139 15.857 -17.823 1.00 84.81 85 GLU A C 1
ATOM 677 O O . GLU A 1 85 ? 7.036 15.805 -17.279 1.00 84.81 85 GLU A O 1
ATOM 682 N N . PHE A 1 86 ? 9.262 15.524 -17.185 1.00 83.00 86 PHE A N 1
ATOM 683 C CA . PHE A 1 86 ? 9.298 14.982 -15.821 1.00 83.00 86 PHE A CA 1
ATOM 684 C C . PHE A 1 86 ? 8.663 15.925 -14.780 1.00 83.00 86 PHE A C 1
ATOM 686 O O . PHE A 1 86 ? 8.027 15.470 -13.829 1.00 83.00 86 PHE A O 1
ATOM 693 N N . GLY A 1 87 ? 8.772 17.238 -15.012 1.00 89.19 87 GLY A N 1
ATOM 694 C CA . GLY A 1 87 ? 8.223 18.281 -14.149 1.00 89.19 87 GLY A CA 1
ATOM 695 C C . GLY A 1 87 ? 8.968 18.429 -12.820 1.00 89.19 87 GLY A C 1
ATOM 696 O O . GLY A 1 87 ? 10.036 17.856 -12.611 1.00 89.19 87 GLY A O 1
ATOM 697 N N . GLU A 1 88 ? 8.387 19.219 -11.919 1.00 92.44 88 GLU A N 1
ATOM 698 C CA . GLU A 1 88 ? 8.881 19.391 -10.550 1.00 92.44 88 GLU A CA 1
ATOM 699 C C . GLU A 1 88 ? 8.332 18.288 -9.630 1.00 92.44 88 GLU A C 1
ATOM 701 O O . GLU A 1 88 ? 7.188 17.850 -9.809 1.00 92.44 88 GLU A O 1
ATOM 706 N N . PRO A 1 89 ? 9.099 17.852 -8.614 1.00 94.00 89 PRO A N 1
ATOM 707 C CA . PRO A 1 89 ? 8.607 16.887 -7.644 1.00 94.00 89 PRO A CA 1
ATOM 708 C C . PRO A 1 89 ? 7.429 17.477 -6.857 1.00 94.00 89 PRO A C 1
ATOM 710 O O . PRO A 1 89 ? 7.468 18.612 -6.377 1.00 94.00 89 PRO A O 1
ATOM 713 N N . LEU A 1 90 ? 6.369 16.689 -6.695 1.00 94.50 90 LEU A N 1
ATOM 714 C CA . LEU A 1 90 ? 5.224 17.046 -5.865 1.00 94.50 90 LEU A CA 1
ATOM 715 C C . LEU A 1 90 ? 5.458 16.621 -4.406 1.00 94.50 90 LEU A C 1
ATOM 717 O O . LEU A 1 90 ? 6.247 15.719 -4.132 1.00 94.50 90 LEU A O 1
ATOM 721 N N . PRO A 1 91 ? 4.745 17.216 -3.435 1.00 92.62 91 PRO A N 1
ATOM 722 C CA . PRO A 1 91 ? 4.812 16.757 -2.053 1.00 92.62 91 PRO A CA 1
ATOM 723 C C . PRO A 1 91 ? 4.420 15.278 -1.921 1.00 92.62 91 PRO A C 1
ATOM 725 O O . PRO A 1 91 ? 3.404 14.857 -2.472 1.00 92.62 91 PRO A O 1
ATOM 728 N N . GLU A 1 92 ? 5.137 14.508 -1.099 1.00 87.38 92 GLU A N 1
ATOM 729 C CA . GLU A 1 92 ? 4.870 13.073 -0.872 1.00 87.38 92 GLU A CA 1
ATOM 730 C C . GLU A 1 92 ? 3.423 12.769 -0.464 1.00 87.38 92 GLU A C 1
ATOM 732 O O . GLU A 1 92 ? 2.893 11.695 -0.756 1.00 87.38 92 GLU A O 1
ATOM 737 N N . ARG A 1 93 ? 2.760 13.734 0.192 1.00 90.31 93 ARG A N 1
ATOM 738 C CA . ARG A 1 93 ? 1.342 13.670 0.577 1.00 90.31 93 ARG A CA 1
ATOM 739 C C . ARG A 1 93 ? 0.359 13.538 -0.589 1.00 90.31 93 ARG A C 1
ATOM 741 O O . ARG A 1 93 ? -0.813 13.273 -0.354 1.00 90.31 93 ARG A O 1
ATOM 748 N N . VAL A 1 94 ? 0.817 13.746 -1.822 1.00 94.50 94 VAL A N 1
ATOM 749 C CA . VAL A 1 94 ? 0.028 13.549 -3.044 1.00 94.50 94 VAL A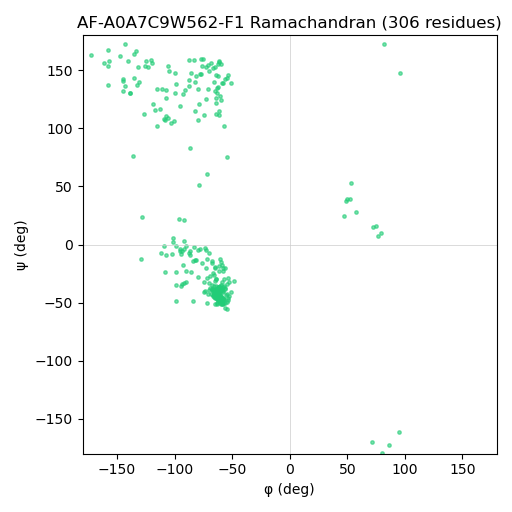 CA 1
ATOM 750 C C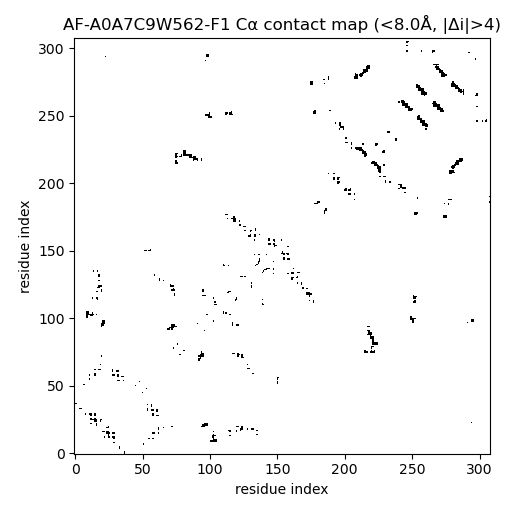 . VAL A 1 94 ? -0.039 12.070 -3.428 1.00 94.50 94 VAL A C 1
ATOM 752 O O . VAL A 1 94 ? -1.028 11.640 -4.017 1.00 94.50 94 VAL A O 1
ATOM 755 N N . PHE A 1 95 ? 0.965 11.273 -3.062 1.00 95.81 95 PHE A N 1
ATOM 756 C CA . PHE A 1 95 ? 1.069 9.880 -3.490 1.00 95.81 95 PHE A CA 1
ATOM 757 C C . PHE A 1 95 ? 0.711 8.911 -2.370 1.00 95.81 95 PHE A C 1
ATOM 759 O O . PHE A 1 95 ? 0.946 9.182 -1.188 1.00 95.81 95 PHE A O 1
ATOM 766 N N . VAL A 1 96 ? 0.164 7.755 -2.739 1.00 96.56 96 VAL A N 1
ATOM 767 C CA . VAL A 1 96 ? 0.197 6.593 -1.843 1.00 96.56 96 VAL A CA 1
ATOM 768 C C . VAL A 1 96 ? 1.655 6.180 -1.660 1.00 96.56 96 VAL A C 1
ATOM 770 O O . VAL A 1 96 ? 2.389 6.088 -2.640 1.00 96.56 96 VAL A O 1
ATOM 773 N N . GLN A 1 97 ? 2.074 5.963 -0.415 1.00 96.38 97 GLN A N 1
ATOM 774 C CA . GLN A 1 97 ? 3.459 5.630 -0.084 1.00 96.38 97 GLN A CA 1
ATOM 775 C C . GLN A 1 97 ? 3.638 4.119 0.147 1.00 96.38 97 GLN A C 1
ATOM 777 O O . GLN A 1 97 ? 2.714 3.473 0.667 1.00 96.38 97 GLN A O 1
ATOM 782 N N . PRO A 1 98 ? 4.816 3.563 -0.185 1.00 96.50 98 PRO A N 1
ATOM 783 C CA . PRO A 1 98 ? 5.190 2.190 0.133 1.00 96.50 98 PRO A CA 1
ATOM 784 C C . PRO A 1 98 ? 5.188 1.906 1.633 1.00 96.50 98 PRO A C 1
ATOM 786 O O . PRO A 1 98 ? 5.384 2.803 2.456 1.00 96.50 98 PRO A O 1
ATOM 789 N N . VAL A 1 99 ? 5.015 0.635 1.991 1.00 96.19 99 VAL A N 1
ATOM 790 C CA . VAL A 1 99 ? 5.164 0.154 3.367 1.00 96.19 99 VAL A CA 1
ATOM 791 C C . VAL A 1 99 ? 5.755 -1.265 3.383 1.00 96.19 99 VAL A C 1
ATOM 793 O O . VAL A 1 99 ? 5.378 -2.082 2.537 1.00 96.19 99 VAL A O 1
ATOM 796 N N . PRO A 1 100 ? 6.668 -1.589 4.321 1.00 95.38 100 PRO A N 1
ATOM 797 C CA . PRO A 1 100 ? 7.174 -2.949 4.470 1.00 95.38 100 PRO A CA 1
ATOM 798 C C . PRO A 1 100 ? 6.063 -3.896 4.918 1.00 95.38 100 PRO A C 1
ATOM 800 O O . PRO A 1 100 ? 5.284 -3.561 5.815 1.00 95.38 100 PRO A O 1
ATOM 803 N N . ASP A 1 101 ? 6.031 -5.107 4.367 1.00 93.31 101 ASP A N 1
ATOM 804 C CA . ASP A 1 101 ? 4.986 -6.088 4.696 1.00 93.31 101 ASP A CA 1
ATOM 805 C C . ASP A 1 101 ? 4.950 -6.430 6.187 1.00 93.31 101 ASP A C 1
ATOM 807 O O . ASP A 1 101 ? 3.875 -6.480 6.787 1.00 93.31 101 ASP A O 1
ATOM 811 N N . SER A 1 102 ? 6.124 -6.537 6.814 1.00 92.12 102 SER A N 1
ATOM 812 C CA . SER A 1 102 ? 6.285 -6.805 8.249 1.00 92.12 102 SER A CA 1
ATOM 813 C C . SER A 1 102 ? 5.631 -5.759 9.160 1.00 92.12 102 SER A C 1
ATOM 815 O O . SER A 1 102 ? 5.396 -6.025 10.338 1.00 92.12 102 SER A O 1
ATOM 817 N N . ARG A 1 103 ? 5.314 -4.565 8.641 1.00 92.88 103 ARG A N 1
ATOM 818 C CA . ARG A 1 103 ? 4.649 -3.494 9.397 1.00 92.88 103 ARG A CA 1
ATOM 819 C C . ARG A 1 103 ? 3.127 -3.556 9.317 1.00 92.88 103 ARG A C 1
ATOM 821 O O . ARG A 1 103 ? 2.474 -2.996 10.193 1.00 92.88 103 ARG A O 1
ATOM 828 N N . VAL A 1 104 ? 2.552 -4.192 8.294 1.00 94.00 104 VAL A N 1
ATOM 829 C CA . VAL A 1 104 ? 1.107 -4.100 7.985 1.00 94.00 104 VAL A CA 1
ATOM 830 C C . VAL A 1 104 ? 0.398 -5.441 7.806 1.00 94.00 104 VAL A C 1
ATOM 832 O O . VAL A 1 104 ? -0.838 -5.472 7.788 1.00 94.00 104 VAL A O 1
ATOM 835 N N . LEU A 1 105 ? 1.145 -6.537 7.680 1.00 89.94 105 LEU A N 1
ATOM 836 C CA . LEU A 1 105 ? 0.628 -7.892 7.522 1.00 89.94 105 LEU A CA 1
ATOM 837 C C . LEU A 1 105 ? 1.029 -8.740 8.737 1.00 89.94 105 LEU A C 1
ATOM 839 O O . LEU A 1 105 ? 2.174 -9.174 8.827 1.00 89.94 105 LEU A O 1
ATOM 843 N N . PRO A 1 106 ? 0.104 -8.983 9.682 1.00 83.62 106 PRO A N 1
ATOM 844 C CA . PRO A 1 106 ? 0.333 -9.937 10.760 1.00 83.62 106 PRO A CA 1
ATOM 845 C C . PRO A 1 106 ? 0.516 -11.346 10.183 1.00 83.62 106 PRO A C 1
ATOM 847 O O . PRO A 1 106 ? -0.324 -11.790 9.400 1.00 83.62 106 PRO A O 1
ATOM 850 N N . GLU A 1 107 ? 1.568 -12.055 10.596 1.00 75.69 107 GLU A N 1
ATOM 851 C CA . GLU A 1 107 ? 1.884 -13.409 10.104 1.00 75.69 107 GLU A CA 1
ATOM 852 C C . GLU A 1 107 ? 0.781 -14.431 10.443 1.00 75.69 107 GLU A C 1
ATOM 854 O O . GLU A 1 107 ? 0.433 -15.271 9.617 1.00 75.69 107 GLU A O 1
ATOM 859 N N . ASP A 1 108 ? 0.165 -14.296 11.621 1.00 68.88 108 ASP A N 1
ATOM 860 C CA . ASP A 1 108 ? -0.814 -15.252 12.160 1.00 68.88 108 ASP A CA 1
ATOM 861 C C . ASP A 1 108 ? -2.280 -14.937 11.805 1.00 68.88 108 ASP A C 1
ATOM 863 O O . ASP A 1 108 ? -3.201 -15.606 12.284 1.00 68.88 108 ASP A O 1
ATOM 867 N N . GLN A 1 109 ? -2.543 -13.899 11.003 1.00 66.69 109 GLN A N 1
ATOM 868 C CA . GLN A 1 109 ? -3.909 -13.522 10.631 1.00 66.69 109 GLN A CA 1
ATOM 869 C C . GLN A 1 109 ? -4.185 -13.788 9.155 1.00 66.69 109 GLN A C 1
ATOM 871 O O . GLN A 1 109 ? -3.433 -13.373 8.278 1.00 66.69 109 GLN A O 1
ATOM 876 N N . ALA A 1 110 ? -5.341 -14.398 8.873 1.00 70.94 110 ALA A N 1
ATOM 877 C CA . ALA A 1 110 ? -5.859 -14.600 7.521 1.00 70.94 110 ALA A CA 1
ATOM 878 C C . ALA A 1 110 ? -6.356 -13.277 6.900 1.00 70.94 110 ALA A C 1
ATOM 880 O O . ALA A 1 110 ? -7.535 -13.112 6.584 1.00 70.94 110 ALA A O 1
ATOM 881 N N . ILE A 1 111 ? -5.458 -12.304 6.758 1.00 75.25 111 ILE A N 1
ATOM 882 C CA . ILE A 1 111 ? -5.700 -11.050 6.056 1.00 75.25 111 ILE A CA 1
ATOM 883 C C . ILE A 1 111 ? -5.245 -11.228 4.613 1.00 75.25 111 ILE A C 1
ATOM 885 O O . ILE A 1 111 ? -4.121 -11.641 4.334 1.00 75.25 111 ILE A O 1
ATOM 889 N N . ARG A 1 112 ? -6.121 -10.870 3.673 1.00 80.81 112 ARG A N 1
ATOM 890 C CA . ARG A 1 112 ? -5.785 -10.890 2.249 1.00 80.81 112 ARG A CA 1
ATOM 891 C C . ARG A 1 112 ? -4.675 -9.883 1.975 1.00 80.81 112 ARG A C 1
ATOM 893 O O . ARG A 1 112 ? -4.901 -8.672 2.063 1.00 80.81 112 ARG A O 1
ATOM 900 N N . LYS A 1 113 ? -3.497 -10.389 1.613 1.00 84.44 113 LYS A N 1
ATOM 901 C CA . LYS A 1 113 ? -2.314 -9.603 1.232 1.00 84.44 113 LYS A CA 1
ATOM 902 C C . LYS A 1 113 ? -2.619 -8.573 0.134 1.00 84.44 113 LYS A C 1
ATOM 904 O O . LYS A 1 113 ? -2.148 -7.445 0.173 1.00 84.44 113 LYS A O 1
ATOM 909 N N . GLU A 1 114 ? -3.549 -8.914 -0.752 1.00 85.00 114 GLU A N 1
ATOM 910 C CA . GLU A 1 114 ? -4.109 -8.056 -1.804 1.00 85.00 114 GLU A CA 1
ATOM 911 C C . GLU A 1 114 ? -4.553 -6.666 -1.304 1.00 85.00 114 GLU A C 1
ATOM 913 O O . GLU A 1 114 ? -4.495 -5.677 -2.029 1.00 85.00 114 GLU A O 1
ATOM 918 N N . THR A 1 115 ? -4.992 -6.582 -0.046 1.00 89.88 115 THR A N 1
ATOM 919 C CA . THR A 1 115 ? -5.611 -5.384 0.540 1.00 89.88 115 THR A CA 1
ATOM 920 C C . THR A 1 115 ? -4.613 -4.343 1.043 1.00 89.88 115 THR A C 1
ATOM 922 O O . THR A 1 115 ? -5.039 -3.310 1.562 1.00 89.88 115 THR A O 1
ATOM 925 N N . VAL A 1 116 ? -3.306 -4.608 0.956 1.00 92.62 116 VAL A N 1
ATOM 926 C CA . VAL A 1 116 ? -2.255 -3.611 1.231 1.00 92.62 116 VAL A CA 1
ATOM 927 C C . VAL A 1 116 ? -1.528 -3.163 -0.034 1.00 92.62 116 VAL A C 1
ATOM 929 O O . VAL A 1 116 ? -0.674 -2.286 0.044 1.00 92.62 116 VAL A O 1
ATOM 932 N N . ARG A 1 117 ? -1.880 -3.706 -1.203 1.00 93.62 117 ARG A N 1
ATOM 933 C CA . ARG A 1 117 ? -1.275 -3.312 -2.478 1.00 93.62 117 ARG A CA 1
ATOM 934 C C . ARG A 1 117 ? -1.540 -1.844 -2.782 1.00 93.62 117 ARG A C 1
ATOM 936 O O . ARG A 1 117 ? -2.629 -1.338 -2.497 1.00 93.62 117 ARG A O 1
ATOM 943 N N . LEU A 1 118 ? -0.569 -1.183 -3.413 1.00 94.25 118 LEU A N 1
ATOM 944 C CA . LEU A 1 118 ? -0.626 0.252 -3.712 1.00 94.25 118 LEU A CA 1
ATOM 945 C C . LEU A 1 118 ? -1.904 0.636 -4.469 1.00 94.25 118 LEU A C 1
ATOM 947 O O . LEU A 1 118 ? -2.585 1.572 -4.060 1.00 94.25 118 LEU A O 1
ATOM 951 N N . ALA A 1 119 ? -2.282 -0.125 -5.500 1.00 92.00 119 ALA A N 1
ATOM 952 C CA . ALA A 1 119 ? -3.493 0.125 -6.283 1.00 92.00 119 ALA A CA 1
ATOM 953 C C . ALA A 1 119 ? -4.784 0.003 -5.455 1.00 92.00 119 ALA A C 1
ATOM 955 O O . ALA A 1 119 ? -5.662 0.862 -5.538 1.00 92.00 119 ALA A O 1
ATOM 956 N N . PHE A 1 120 ? -4.888 -1.013 -4.592 1.00 93.00 120 PHE A N 1
ATOM 957 C CA . PHE A 1 120 ? -6.041 -1.152 -3.700 1.00 93.00 120 PHE A CA 1
ATOM 958 C C . PHE A 1 120 ? -6.107 0.006 -2.697 1.00 93.00 120 PHE A C 1
ATOM 960 O O . PHE A 1 120 ? -7.160 0.612 -2.502 1.00 93.00 120 PHE A O 1
ATOM 967 N N . VAL A 1 121 ? -4.976 0.364 -2.087 1.00 95.81 121 VAL A N 1
ATOM 968 C CA . VAL A 1 121 ? -4.904 1.466 -1.121 1.00 95.81 121 VAL A CA 1
ATOM 969 C C . VAL A 1 121 ? -5.192 2.812 -1.782 1.00 95.81 121 VAL A C 1
ATOM 971 O O . VAL A 1 121 ? -5.902 3.621 -1.183 1.00 95.81 121 VAL A O 1
ATOM 974 N N . ALA A 1 122 ? -4.726 3.036 -3.012 1.00 94.19 122 ALA A N 1
ATOM 975 C CA . ALA A 1 122 ? -5.056 4.205 -3.826 1.00 94.19 122 ALA A CA 1
ATOM 976 C C . ALA A 1 122 ? -6.556 4.282 -4.115 1.00 94.19 122 ALA A C 1
ATOM 978 O O . ALA A 1 122 ? -7.176 5.320 -3.894 1.00 94.19 122 ALA A O 1
ATOM 979 N N . ALA A 1 123 ? -7.181 3.167 -4.481 1.00 93.31 123 ALA A N 1
ATOM 980 C CA . ALA A 1 123 ? -8.618 3.106 -4.711 1.00 93.31 123 ALA A CA 1
ATOM 981 C C . ALA A 1 123 ? -9.444 3.440 -3.466 1.00 93.31 123 ALA A C 1
ATOM 983 O O . ALA A 1 123 ? -10.423 4.189 -3.543 1.00 93.31 123 ALA A O 1
ATOM 984 N N . LEU A 1 124 ? -9.011 2.973 -2.289 1.00 95.00 124 LEU A N 1
ATOM 985 C CA . LEU A 1 124 ? -9.617 3.379 -1.020 1.00 95.00 124 LEU A CA 1
ATOM 986 C C . LEU A 1 124 ? -9.586 4.902 -0.834 1.00 95.00 124 LEU A C 1
ATOM 988 O O . LEU A 1 124 ? -10.504 5.446 -0.212 1.00 95.00 124 LEU A O 1
ATOM 992 N N . GLN A 1 125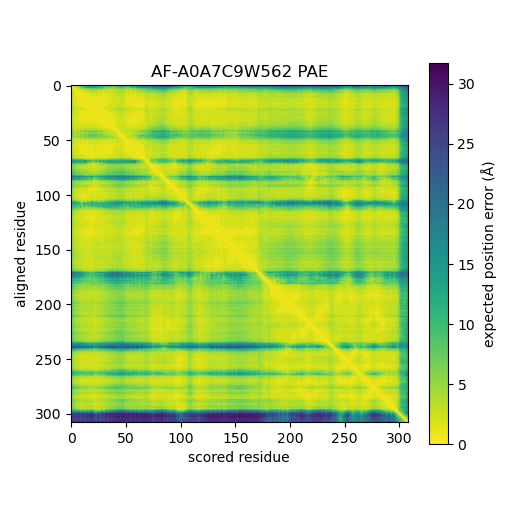 ? -8.598 5.607 -1.401 1.00 94.75 125 GLN A N 1
ATOM 993 C CA . GLN A 1 125 ? -8.484 7.063 -1.279 1.00 94.75 125 GLN A CA 1
ATOM 994 C C . GLN A 1 125 ? -9.632 7.826 -1.953 1.00 94.75 125 GLN A C 1
ATOM 996 O O . GLN A 1 125 ? -9.917 8.962 -1.572 1.00 94.75 125 GLN A O 1
ATOM 1001 N N . HIS A 1 126 ? -10.362 7.200 -2.880 1.00 92.81 126 HIS A N 1
ATOM 1002 C CA . HIS A 1 126 ? -11.561 7.780 -3.496 1.00 92.81 126 HIS A CA 1
ATOM 1003 C C . HIS A 1 126 ? -12.791 7.744 -2.580 1.00 92.81 126 HIS A C 1
ATOM 1005 O O . HIS A 1 126 ? -13.779 8.436 -2.829 1.00 92.81 126 HIS A O 1
ATOM 1011 N N . LEU A 1 127 ? -12.752 6.946 -1.512 1.00 94.38 127 LEU A N 1
ATOM 1012 C CA . LEU A 1 127 ? -13.858 6.819 -0.573 1.00 94.38 127 LEU A CA 1
ATOM 1013 C C . LEU A 1 127 ? -13.838 7.955 0.457 1.00 94.38 127 LEU A C 1
ATOM 1015 O O . LEU A 1 127 ? -12.775 8.246 1.018 1.00 94.38 127 LEU A O 1
ATOM 1019 N N . PRO A 1 128 ? -15.005 8.523 0.819 1.00 94.50 128 PRO A N 1
ATOM 1020 C CA . PRO A 1 128 ? -15.124 9.348 2.015 1.00 94.50 128 PRO A CA 1
ATOM 1021 C C . PRO A 1 128 ? -14.632 8.583 3.260 1.00 94.50 128 PRO A C 1
ATOM 1023 O O . PRO A 1 128 ? -14.938 7.391 3.379 1.00 94.50 128 PRO A O 1
ATOM 1026 N N . PRO A 1 129 ? -13.965 9.235 4.236 1.00 95.75 129 PRO A N 1
ATOM 1027 C CA . PRO A 1 129 ? -13.280 8.551 5.342 1.00 95.75 129 PRO A CA 1
ATOM 1028 C C . PRO A 1 129 ? -14.130 7.521 6.099 1.00 95.75 129 PRO A C 1
ATOM 1030 O O . PRO A 1 129 ? -13.679 6.419 6.392 1.00 95.75 129 PRO A O 1
ATOM 1033 N N . ARG A 1 130 ? -15.405 7.833 6.367 1.00 95.62 130 ARG A N 1
ATOM 1034 C CA . ARG A 1 130 ? -16.318 6.897 7.045 1.00 95.62 130 ARG A CA 1
ATOM 1035 C C . ARG A 1 130 ? -16.696 5.691 6.184 1.00 95.62 130 ARG A C 1
ATOM 1037 O O . ARG A 1 130 ? -16.813 4.593 6.709 1.00 95.62 130 ARG A O 1
ATOM 1044 N N . GLN A 1 131 ? -16.889 5.878 4.878 1.00 96.50 131 GLN A N 1
ATOM 1045 C CA . GLN A 1 131 ? -17.178 4.765 3.966 1.00 96.50 131 GLN A CA 1
ATOM 1046 C C . GLN A 1 131 ? -15.958 3.847 3.833 1.00 96.50 131 GLN A C 1
ATOM 1048 O O . GLN A 1 131 ? -16.110 2.628 3.849 1.00 96.50 131 GLN A O 1
ATOM 1053 N N . ARG A 1 132 ? -14.757 4.439 3.798 1.00 97.50 132 ARG A N 1
ATOM 1054 C CA . ARG A 1 132 ? -13.474 3.730 3.830 1.00 97.50 132 ARG A CA 1
ATOM 1055 C C . ARG A 1 132 ? -13.344 2.855 5.077 1.00 97.50 132 ARG A C 1
ATOM 1057 O O . ARG A 1 132 ? -13.120 1.656 4.947 1.00 97.50 132 ARG A O 1
ATOM 1064 N N . ALA A 1 133 ? -13.581 3.425 6.261 1.00 98.19 133 ALA A N 1
ATOM 1065 C CA . ALA A 1 133 ? -13.546 2.686 7.523 1.00 98.19 133 ALA A CA 1
ATOM 1066 C C . ALA A 1 133 ? -14.544 1.516 7.535 1.00 98.19 133 ALA A C 1
ATOM 1068 O O . ALA A 1 133 ? -14.174 0.393 7.872 1.00 98.19 133 ALA A O 1
ATOM 1069 N N . VAL A 1 134 ? -15.794 1.751 7.108 1.00 98.25 134 VAL A N 1
ATOM 1070 C CA . VAL A 1 134 ? -16.816 0.694 7.003 1.00 98.25 134 VAL A CA 1
ATOM 1071 C C . VAL A 1 134 ? -16.353 -0.441 6.090 1.00 98.25 134 VAL A C 1
ATOM 1073 O O . VAL A 1 134 ? -16.488 -1.604 6.466 1.00 98.25 134 VAL A O 1
ATOM 1076 N N . LEU A 1 135 ? -15.811 -0.120 4.911 1.00 97.50 135 LEU A N 1
ATOM 1077 C CA . LEU A 1 135 ? -15.356 -1.125 3.955 1.00 97.50 135 LEU A CA 1
ATOM 1078 C C . LEU A 1 135 ? -14.181 -1.937 4.497 1.00 97.50 135 LEU A C 1
ATOM 1080 O O . LEU A 1 135 ? -14.228 -3.161 4.445 1.00 97.50 135 LEU A O 1
ATOM 1084 N N . ILE A 1 136 ? -13.171 -1.289 5.081 1.00 97.31 136 ILE A N 1
ATOM 1085 C CA . ILE A 1 136 ? -12.019 -1.997 5.652 1.00 97.31 136 ILE A CA 1
ATOM 1086 C C . ILE A 1 136 ? -12.473 -2.920 6.790 1.00 97.31 136 ILE A C 1
ATOM 1088 O O . ILE A 1 136 ? -12.137 -4.102 6.802 1.00 97.31 136 ILE A O 1
ATOM 1092 N N . LEU A 1 137 ? -13.287 -2.425 7.725 1.00 97.25 137 LEU A N 1
ATOM 1093 C CA . LEU A 1 137 ? -13.747 -3.236 8.856 1.00 97.25 137 LEU A CA 1
ATOM 1094 C C . LEU A 1 137 ? -14.601 -4.435 8.402 1.00 97.25 137 LEU A C 1
ATOM 1096 O O . LEU A 1 137 ? -14.480 -5.518 8.970 1.00 97.25 137 LEU A O 1
ATOM 1100 N N . ARG A 1 138 ? -15.453 -4.267 7.380 1.00 97.19 138 ARG A N 1
ATOM 1101 C CA . ARG A 1 138 ? -16.376 -5.316 6.905 1.00 97.19 138 ARG A CA 1
ATOM 1102 C C . ARG A 1 138 ? -15.747 -6.301 5.928 1.00 97.19 138 ARG A C 1
ATOM 1104 O O . ARG A 1 138 ? -15.927 -7.499 6.113 1.00 97.19 138 ARG A O 1
ATOM 1111 N N . ASP A 1 139 ? -15.050 -5.808 4.912 1.00 94.81 139 ASP A N 1
ATOM 1112 C CA . ASP A 1 139 ? -14.608 -6.623 3.775 1.00 94.81 139 ASP A CA 1
ATOM 1113 C C . ASP A 1 139 ? -13.150 -7.071 3.905 1.00 94.81 139 ASP A C 1
ATOM 1115 O O . ASP A 1 139 ? -12.782 -8.094 3.335 1.00 94.81 139 ASP A O 1
ATOM 1119 N N . VAL A 1 140 ? -12.329 -6.353 4.682 1.00 93.69 140 VAL A N 1
ATOM 1120 C CA . VAL A 1 140 ? -10.925 -6.728 4.922 1.00 93.69 140 VAL A CA 1
ATOM 1121 C C . VAL A 1 140 ? -10.763 -7.444 6.257 1.00 93.69 140 VAL A C 1
ATOM 1123 O O . VAL A 1 140 ? -10.151 -8.504 6.315 1.00 93.69 140 VAL A O 1
ATOM 1126 N N . LEU A 1 141 ? -11.322 -6.883 7.332 1.00 93.38 141 LEU A N 1
ATOM 1127 C CA . LEU A 1 141 ? -11.158 -7.419 8.689 1.00 93.38 141 LEU A CA 1
ATOM 1128 C C . LEU A 1 141 ? -12.300 -8.349 9.123 1.00 93.38 141 LEU A C 1
ATOM 1130 O O . LEU A 1 141 ? -12.240 -8.918 10.210 1.00 93.38 141 LEU A O 1
ATOM 1134 N N . ALA A 1 142 ? -13.326 -8.510 8.282 1.00 94.31 142 ALA A N 1
ATOM 1135 C CA . ALA A 1 142 ? -14.457 -9.418 8.485 1.00 94.31 142 ALA A CA 1
ATOM 1136 C C . ALA A 1 142 ? -15.268 -9.191 9.782 1.00 94.31 142 ALA A C 1
ATOM 1138 O O . ALA A 1 142 ? -15.904 -10.114 10.296 1.00 94.31 142 ALA A O 1
ATOM 1139 N N . TRP A 1 143 ? -15.301 -7.964 10.312 1.00 95.56 143 TRP A N 1
ATOM 1140 C CA . TRP A 1 143 ? -16.102 -7.627 11.497 1.00 95.56 143 TRP A CA 1
ATOM 1141 C C . TRP A 1 143 ? -17.593 -7.716 11.204 1.00 95.56 143 TRP A C 1
ATOM 1143 O O . TRP A 1 143 ? -18.024 -7.459 10.080 1.00 95.56 143 TRP A O 1
ATOM 1153 N N . LYS A 1 144 ? -18.426 -7.998 12.209 1.00 96.25 144 LYS A N 1
ATOM 1154 C CA . LYS A 1 144 ? -19.889 -8.016 12.055 1.00 96.25 144 LYS A CA 1
ATOM 1155 C C . LYS A 1 144 ? -20.431 -6.601 11.849 1.00 96.25 144 LYS A C 1
ATOM 1157 O O . LYS A 1 144 ? -19.923 -5.629 12.399 1.00 96.25 144 LYS A O 1
ATOM 1162 N N . ALA A 1 145 ? -21.529 -6.481 11.102 1.00 96.81 145 ALA A N 1
ATOM 1163 C CA . ALA A 1 145 ? -22.162 -5.186 10.832 1.00 96.81 145 ALA A CA 1
ATOM 1164 C C . ALA A 1 145 ? -22.558 -4.433 12.116 1.00 96.81 145 ALA A C 1
ATOM 1166 O O . ALA A 1 145 ? -22.418 -3.215 12.178 1.00 96.81 145 ALA A O 1
ATOM 1167 N N . SER A 1 146 ? -22.994 -5.156 13.152 1.00 95.44 146 SER A N 1
ATOM 1168 C CA . SER A 1 146 ? -23.302 -4.593 14.471 1.00 95.44 146 SER A CA 1
ATOM 1169 C C . SER A 1 146 ? -22.070 -4.037 15.187 1.00 95.44 146 SER A C 1
ATOM 1171 O O . SER A 1 146 ? -22.157 -2.982 15.801 1.00 95.44 146 SER A O 1
ATOM 1173 N N . GLU A 1 147 ? -20.918 -4.703 15.087 1.00 94.81 147 GLU A N 1
ATOM 1174 C CA . GLU A 1 147 ? -19.670 -4.248 15.717 1.00 94.81 147 GLU A CA 1
ATOM 1175 C C . GLU A 1 147 ? -19.162 -2.969 15.053 1.00 94.81 147 GLU A C 1
ATOM 1177 O O . GLU A 1 147 ? -18.782 -2.023 15.737 1.00 94.81 147 GLU A O 1
ATOM 1182 N N . VAL A 1 148 ? -19.227 -2.911 13.719 1.00 96.62 148 VAL A N 1
ATOM 1183 C CA . VAL A 1 148 ? -18.860 -1.718 12.944 1.00 96.62 148 VAL A CA 1
ATOM 1184 C C . VAL A 1 148 ? -19.795 -0.548 13.244 1.00 96.62 148 VAL A C 1
ATOM 1186 O O . VAL A 1 148 ? -19.332 0.577 13.415 1.00 96.62 148 VAL A O 1
ATOM 1189 N N . ALA A 1 149 ? -21.101 -0.808 13.344 1.00 95.31 149 ALA A N 1
ATOM 1190 C CA . ALA A 1 149 ? -22.098 0.196 13.697 1.00 95.31 149 ALA A CA 1
ATOM 1191 C C . ALA A 1 149 ? -21.827 0.805 15.082 1.00 95.31 149 ALA A C 1
ATOM 1193 O O . ALA A 1 149 ? -21.760 2.025 15.208 1.00 95.31 149 ALA A O 1
ATOM 1194 N N . THR A 1 150 ? -21.575 -0.039 16.088 1.00 92.56 150 THR A N 1
ATOM 1195 C CA . THR A 1 150 ? -21.200 0.401 17.439 1.00 92.56 150 THR A CA 1
ATOM 1196 C C . THR A 1 150 ? -19.880 1.171 17.447 1.00 92.56 150 THR A C 1
ATOM 1198 O O . THR A 1 150 ? -19.781 2.209 18.094 1.00 92.56 150 THR A O 1
ATOM 1201 N N . LEU A 1 151 ? -18.860 0.692 16.727 1.00 94.50 151 LEU A N 1
ATOM 1202 C CA . LEU A 1 151 ? -17.550 1.344 16.680 1.00 94.50 151 LEU A CA 1
ATOM 1203 C C . LEU A 1 151 ? -17.632 2.756 16.092 1.00 94.50 151 LEU A C 1
ATOM 1205 O O . LEU A 1 151 ? -16.971 3.664 16.594 1.00 94.50 151 LEU A O 1
ATOM 1209 N N . LEU A 1 152 ? -18.424 2.926 15.031 1.00 95.00 152 LEU A N 1
ATOM 1210 C CA . LEU A 1 152 ? -18.564 4.185 14.296 1.00 95.00 152 LEU A CA 1
ATOM 1211 C C . LEU A 1 152 ? -19.685 5.093 14.820 1.00 95.00 152 LEU A C 1
ATOM 1213 O O . LEU A 1 152 ? -19.865 6.176 14.263 1.00 95.00 152 LEU A O 1
ATOM 1217 N N . ASP A 1 153 ? -20.421 4.658 15.846 1.00 94.06 153 ASP A N 1
ATOM 1218 C CA . ASP A 1 153 ? -21.599 5.340 16.397 1.00 94.06 153 ASP A CA 1
ATOM 1219 C C . ASP A 1 153 ? -22.659 5.665 15.325 1.00 94.06 153 ASP A C 1
ATOM 1221 O O . ASP A 1 153 ? -23.084 6.802 15.115 1.00 94.06 153 ASP A O 1
ATOM 1225 N N . ILE A 1 154 ? -23.049 4.635 14.569 1.00 96.25 154 ILE A N 1
ATOM 1226 C CA . ILE A 1 154 ? -24.073 4.711 13.519 1.00 96.25 154 ILE A CA 1
ATOM 1227 C C . ILE A 1 154 ? -25.059 3.550 13.638 1.00 96.25 154 ILE A C 1
ATOM 1229 O O . ILE A 1 154 ? -24.798 2.547 14.295 1.00 96.25 154 ILE A O 1
ATOM 1233 N N . SER A 1 155 ? -26.195 3.635 12.942 1.00 97.94 155 SER A N 1
ATOM 1234 C CA . SER A 1 155 ? -27.090 2.482 12.813 1.00 97.94 155 SER A CA 1
ATOM 1235 C C . SER A 1 155 ? -26.503 1.417 11.875 1.00 97.94 155 SER A C 1
ATOM 1237 O O . SER A 1 155 ? -25.786 1.726 10.919 1.00 97.94 155 SER A O 1
ATOM 1239 N N . VAL A 1 156 ? -26.875 0.149 12.088 1.00 98.12 156 VAL A N 1
ATOM 1240 C CA . VAL A 1 156 ? -26.508 -0.965 11.189 1.00 98.12 156 VAL A CA 1
ATOM 1241 C C . VAL A 1 156 ? -26.972 -0.698 9.752 1.00 98.12 156 VAL A C 1
ATOM 1243 O O . VAL A 1 156 ? -26.239 -0.968 8.802 1.00 98.12 156 VAL A O 1
ATOM 1246 N N . ALA A 1 157 ? -28.159 -0.107 9.580 1.00 98.00 157 ALA A N 1
ATOM 1247 C CA . ALA A 1 157 ? -28.688 0.265 8.269 1.00 98.00 157 ALA A CA 1
ATOM 1248 C C . ALA A 1 157 ? -27.810 1.317 7.565 1.00 98.00 157 ALA A C 1
ATOM 1250 O O . ALA A 1 157 ? -27.494 1.172 6.379 1.00 98.00 157 ALA A O 1
ATOM 1251 N N . SER A 1 158 ? -27.358 2.338 8.301 1.00 97.50 158 SER A N 1
ATOM 1252 C CA . SER A 1 158 ? -26.418 3.341 7.792 1.00 97.50 158 SER A CA 1
ATOM 1253 C C . SER A 1 158 ? -25.072 2.717 7.419 1.00 97.50 158 SER A C 1
ATOM 1255 O O . SER A 1 158 ? -24.534 3.037 6.358 1.00 97.50 158 SER A O 1
ATOM 1257 N N . GLY A 1 159 ? -24.560 1.790 8.237 1.00 97.69 159 GLY A N 1
ATOM 1258 C CA . GLY A 1 159 ? -23.339 1.034 7.947 1.00 97.69 159 GLY A CA 1
ATOM 1259 C C . GLY A 1 159 ? -23.448 0.204 6.665 1.00 97.69 159 GLY A C 1
ATOM 1260 O O . GLY A 1 159 ? -22.604 0.324 5.782 1.00 97.69 159 GLY A O 1
ATOM 1261 N N . ASN A 1 160 ? -24.524 -0.567 6.500 1.00 97.94 160 ASN A N 1
ATOM 1262 C CA . ASN A 1 160 ? -24.754 -1.369 5.292 1.00 97.94 160 ASN A CA 1
ATOM 1263 C C . ASN A 1 160 ? -24.873 -0.498 4.033 1.00 97.94 160 ASN A C 1
ATOM 1265 O O . ASN A 1 160 ? -24.296 -0.818 2.996 1.00 97.94 160 ASN A O 1
ATOM 1269 N N . SER A 1 161 ? -25.561 0.640 4.142 1.00 97.81 161 SER A N 1
ATOM 1270 C CA . SER A 1 161 ? -25.688 1.595 3.037 1.00 97.81 161 SER A CA 1
ATOM 1271 C C . SER A 1 161 ? -24.339 2.223 2.664 1.00 97.81 161 SER A C 1
ATOM 1273 O O . SER A 1 161 ? -24.043 2.420 1.487 1.00 97.81 161 SER A O 1
ATOM 1275 N N . ALA A 1 162 ? -23.502 2.544 3.656 1.00 97.25 162 ALA A N 1
ATOM 1276 C CA . ALA A 1 162 ? -22.150 3.047 3.429 1.00 97.25 162 ALA A CA 1
ATOM 1277 C C . ALA A 1 162 ? -21.257 1.996 2.755 1.00 97.25 162 ALA A C 1
ATOM 1279 O O . ALA A 1 162 ? -20.542 2.339 1.817 1.00 97.25 162 ALA A O 1
ATOM 1280 N N . LEU A 1 163 ? -21.349 0.732 3.179 1.00 97.88 163 LEU A N 1
ATOM 1281 C CA . LEU A 1 163 ? -20.620 -0.379 2.569 1.00 97.88 163 LEU A CA 1
ATOM 1282 C C . LEU A 1 163 ? -21.012 -0.580 1.103 1.00 97.88 163 LEU A C 1
ATOM 1284 O O . LEU A 1 163 ? -20.145 -0.729 0.248 1.00 97.88 163 LEU A O 1
ATOM 1288 N N . GLN A 1 164 ? -22.312 -0.549 0.800 1.00 96.94 164 GLN A N 1
ATOM 1289 C CA . GLN A 1 164 ? -22.805 -0.689 -0.570 1.00 96.94 164 GLN A CA 1
ATOM 1290 C C . GLN A 1 164 ? -22.238 0.402 -1.486 1.00 96.94 164 GLN A C 1
ATOM 1292 O O . GLN A 1 164 ? -21.749 0.097 -2.573 1.00 96.94 164 GLN A O 1
ATOM 1297 N N . ARG A 1 165 ? -22.260 1.664 -1.039 1.00 95.50 165 ARG A N 1
ATOM 1298 C CA . ARG A 1 165 ? -21.668 2.778 -1.795 1.00 95.50 165 ARG A CA 1
ATOM 1299 C C . ARG A 1 165 ? -20.165 2.605 -1.974 1.00 95.50 165 ARG A C 1
ATOM 1301 O O . ARG A 1 165 ? -19.675 2.777 -3.081 1.00 95.50 165 ARG A O 1
ATOM 1308 N N . ALA A 1 166 ? -19.461 2.205 -0.916 1.00 95.44 166 ALA A N 1
ATOM 1309 C CA . ALA A 1 166 ? -18.025 1.978 -0.980 1.00 95.44 166 ALA A CA 1
ATOM 1310 C C . ALA A 1 166 ? -17.656 0.903 -2.014 1.00 95.44 166 ALA A C 1
ATOM 1312 O O . ALA A 1 166 ? -16.779 1.126 -2.843 1.00 95.44 166 ALA A O 1
ATOM 1313 N N . ARG A 1 167 ? -18.381 -0.223 -2.033 1.00 95.12 167 ARG A N 1
ATOM 1314 C CA . ARG A 1 167 ? -18.205 -1.277 -3.044 1.00 95.12 167 ARG A CA 1
ATOM 1315 C C . ARG A 1 167 ? -18.484 -0.775 -4.456 1.00 95.12 167 ARG A C 1
ATOM 1317 O O . ARG A 1 167 ? -17.715 -1.081 -5.356 1.00 95.12 167 ARG A O 1
ATOM 1324 N N . SER A 1 168 ? -19.541 0.018 -4.642 1.00 92.81 168 SER A N 1
ATOM 1325 C CA . SER A 1 168 ? -19.859 0.612 -5.946 1.00 92.81 168 SER A CA 1
ATOM 1326 C C . SER A 1 168 ? -18.731 1.502 -6.469 1.00 92.81 168 SER A C 1
ATOM 1328 O O . SER A 1 168 ? -18.473 1.488 -7.665 1.00 92.81 168 SER A O 1
ATOM 1330 N N . THR A 1 169 ? -18.047 2.249 -5.598 1.00 89.75 169 THR A N 1
ATOM 1331 C CA . THR A 1 169 ? -16.891 3.067 -5.994 1.00 89.75 169 THR A CA 1
ATOM 1332 C C . THR A 1 169 ? -15.673 2.217 -6.361 1.00 89.75 169 THR A C 1
ATOM 1334 O O . THR A 1 169 ? -14.910 2.608 -7.235 1.00 89.75 169 THR A O 1
ATOM 1337 N N . LEU A 1 170 ? -15.473 1.061 -5.718 1.00 88.25 170 LEU A N 1
ATOM 1338 C CA . LEU A 1 170 ? -14.311 0.198 -5.972 1.00 88.25 170 LEU A CA 1
ATOM 1339 C C . LEU A 1 170 ? -14.463 -0.730 -7.187 1.00 88.25 170 LEU A C 1
ATOM 1341 O O . LEU A 1 170 ? -13.466 -1.280 -7.638 1.00 88.25 170 LEU A O 1
ATOM 1345 N N . GLN A 1 171 ? -15.669 -0.898 -7.741 1.00 83.75 171 GLN A N 1
ATOM 1346 C CA . GLN A 1 171 ? -15.918 -1.770 -8.905 1.00 83.75 171 GLN A CA 1
ATOM 1347 C C . GLN A 1 171 ? -15.124 -1.389 -10.164 1.00 83.75 171 GLN A C 1
ATOM 1349 O O . GLN A 1 171 ? -15.045 -2.184 -11.093 1.00 83.75 171 GLN A O 1
ATOM 1354 N N . THR A 1 172 ? -14.548 -0.190 -10.208 1.00 67.88 172 THR A N 1
ATOM 1355 C CA . THR A 1 172 ? -13.789 0.320 -11.354 1.00 67.88 172 THR A CA 1
ATOM 1356 C C . THR A 1 172 ? -12.276 0.226 -11.169 1.00 67.88 172 THR A C 1
ATOM 1358 O O . THR A 1 172 ? -11.540 0.764 -11.991 1.00 67.88 172 THR A O 1
ATOM 1361 N N . VAL A 1 173 ? -11.804 -0.384 -10.079 1.00 67.81 173 VAL A N 1
ATOM 1362 C CA . VAL A 1 173 ? -10.376 -0.490 -9.769 1.00 67.81 173 VAL A CA 1
ATOM 1363 C C . VAL A 1 173 ? -9.922 -1.915 -9.999 1.00 67.81 173 VAL A C 1
ATOM 1365 O O . VAL A 1 173 ? -10.445 -2.854 -9.404 1.00 67.81 173 VAL A O 1
ATOM 1368 N N . ASP A 1 174 ? -8.883 -2.042 -10.806 1.00 70.00 174 ASP A N 1
ATOM 1369 C CA . ASP A 1 174 ? -8.187 -3.290 -11.028 1.00 70.00 174 ASP A CA 1
ATOM 1370 C C . ASP A 1 174 ? -6.810 -3.229 -10.350 1.00 70.00 174 ASP A C 1
ATOM 1372 O O . ASP A 1 174 ? -5.935 -2.489 -10.806 1.00 70.00 174 ASP A O 1
ATOM 1376 N N . PRO A 1 175 ? -6.611 -3.945 -9.230 1.00 65.81 175 PRO A N 1
ATOM 1377 C CA . PRO A 1 175 ? -5.377 -3.850 -8.473 1.00 65.81 175 PRO A CA 1
ATOM 1378 C C . PRO A 1 175 ? -4.207 -4.635 -9.084 1.00 65.81 175 PRO A C 1
ATOM 1380 O O . PRO A 1 175 ? -3.125 -4.531 -8.519 1.00 65.81 175 PRO A O 1
ATOM 1383 N N . GLY A 1 176 ? -4.392 -5.397 -10.177 1.00 70.25 176 GLY A N 1
ATOM 1384 C CA . GLY A 1 176 ? -3.395 -6.333 -10.732 1.00 70.25 176 GLY A CA 1
ATOM 1385 C C . GLY A 1 176 ? -3.434 -7.723 -10.082 1.00 70.25 176 GLY A C 1
ATOM 1386 O O . GLY A 1 176 ? -4.290 -7.988 -9.237 1.00 70.25 176 GLY A O 1
ATOM 1387 N N . GLU A 1 177 ? -2.484 -8.611 -10.399 1.00 76.12 177 GLU A N 1
ATOM 1388 C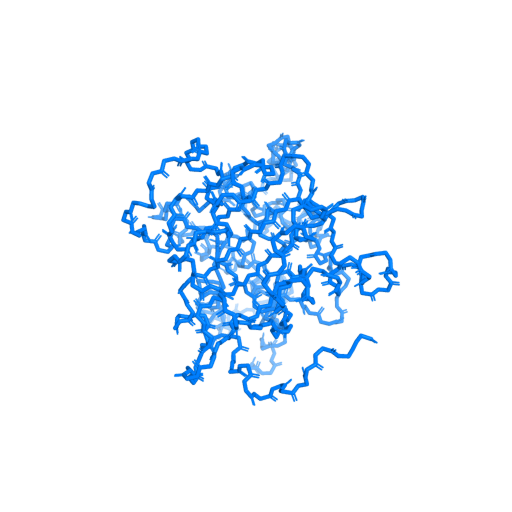 CA . GLU A 1 177 ? -2.353 -9.915 -9.717 1.00 76.12 177 GLU A CA 1
ATOM 1389 C C . GLU A 1 177 ? -1.488 -9.808 -8.457 1.00 76.12 177 GLU A C 1
ATOM 1391 O O . GLU A 1 177 ? -0.471 -9.109 -8.487 1.00 76.12 177 GLU A O 1
ATOM 1396 N N . PRO A 1 178 ? -1.880 -10.423 -7.327 1.00 79.50 178 PRO A N 1
ATOM 1397 C CA . PRO A 1 178 ? -1.027 -10.455 -6.145 1.00 79.50 178 PRO A CA 1
ATOM 1398 C C . PRO A 1 178 ? 0.245 -11.261 -6.434 1.00 79.50 178 PRO A C 1
ATOM 1400 O O . PRO A 1 178 ? 0.218 -12.172 -7.260 1.00 79.50 178 PRO A O 1
ATOM 1403 N N . LEU A 1 179 ? 1.336 -10.947 -5.724 1.00 79.50 179 LEU A N 1
ATOM 1404 C CA . LEU A 1 179 ? 2.534 -11.784 -5.755 1.00 79.50 179 LEU A CA 1
ATOM 1405 C C . LEU A 1 179 ? 2.182 -13.176 -5.220 1.00 79.50 179 LEU A C 1
ATOM 1407 O O . LEU A 1 179 ? 1.878 -13.326 -4.031 1.00 79.50 179 LEU A O 1
ATOM 1411 N N . ASP A 1 180 ? 2.272 -14.177 -6.085 1.00 83.31 180 ASP A N 1
ATOM 1412 C CA . ASP A 1 180 ? 2.251 -15.577 -5.695 1.00 83.31 180 ASP A CA 1
ATOM 1413 C C . ASP A 1 180 ? 3.689 -16.102 -5.684 1.00 83.31 180 ASP A C 1
ATOM 1415 O O . ASP A 1 180 ? 4.328 -16.296 -6.719 1.00 83.31 180 ASP A O 1
ATOM 1419 N N . VAL A 1 181 ? 4.219 -16.296 -4.475 1.00 76.06 181 VAL A N 1
ATOM 1420 C CA . VAL A 1 181 ? 5.584 -16.798 -4.284 1.00 76.06 181 VAL A CA 1
ATOM 1421 C C . VAL A 1 181 ? 5.736 -18.242 -4.737 1.00 76.06 181 VAL A C 1
ATOM 1423 O O . VAL A 1 181 ? 6.867 -18.675 -4.905 1.00 76.06 181 VAL A O 1
ATOM 1426 N N . ASP A 1 182 ? 4.658 -18.991 -4.943 1.00 83.31 182 ASP A N 1
ATOM 1427 C CA . ASP A 1 182 ? 4.704 -20.380 -5.389 1.00 83.31 182 ASP A CA 1
ATOM 1428 C C . ASP A 1 182 ? 4.383 -20.527 -6.883 1.00 83.31 182 ASP A C 1
ATOM 1430 O O . ASP A 1 182 ? 4.621 -21.598 -7.445 1.00 83.31 182 ASP A O 1
ATOM 1434 N N . ASP A 1 183 ? 3.945 -19.457 -7.555 1.00 88.56 183 ASP A N 1
ATOM 1435 C CA . ASP A 1 183 ? 3.668 -19.469 -8.991 1.00 88.56 183 ASP A CA 1
ATOM 1436 C C . ASP A 1 183 ? 4.977 -19.466 -9.816 1.00 88.56 183 ASP A C 1
ATOM 1438 O O . ASP A 1 183 ? 5.709 -18.464 -9.855 1.00 88.56 183 ASP A O 1
ATOM 1442 N N . PRO A 1 184 ? 5.298 -20.569 -10.525 1.00 90.44 184 PRO A N 1
ATOM 1443 C CA . PRO A 1 184 ? 6.510 -20.657 -11.334 1.00 90.44 184 PRO A CA 1
ATOM 1444 C C . PRO A 1 184 ? 6.507 -19.691 -12.528 1.00 90.44 184 PRO A C 1
ATOM 1446 O O . PRO A 1 184 ? 7.582 -19.296 -12.987 1.00 90.44 184 PRO A O 1
ATOM 1449 N N . VAL A 1 185 ? 5.334 -19.297 -13.037 1.00 91.25 185 VAL A N 1
ATOM 1450 C CA . VAL A 1 185 ? 5.205 -18.359 -14.158 1.00 91.25 185 VAL A CA 1
ATOM 1451 C C . VAL A 1 185 ? 5.572 -16.952 -13.700 1.00 91.25 185 VAL A C 1
ATOM 1453 O O . VAL A 1 185 ? 6.432 -16.326 -14.325 1.00 91.25 185 VAL A O 1
ATOM 1456 N N . GLN A 1 186 ? 5.001 -16.478 -12.586 1.00 90.94 186 GLN A N 1
ATOM 1457 C CA . GLN A 1 186 ? 5.360 -15.173 -12.017 1.00 90.94 186 GLN A CA 1
ATOM 1458 C C . GLN A 1 186 ? 6.842 -15.123 -11.618 1.00 90.94 186 GLN A C 1
ATOM 1460 O O . GLN A 1 186 ? 7.540 -14.172 -11.978 1.00 90.94 186 GLN A O 1
ATOM 1465 N N . LYS A 1 187 ? 7.362 -16.168 -10.959 1.00 91.25 187 LYS A N 1
ATOM 1466 C CA . LYS A 1 187 ? 8.793 -16.279 -10.614 1.00 91.25 187 LYS A CA 1
ATOM 1467 C C . LYS A 1 187 ? 9.698 -16.168 -11.840 1.00 91.25 187 LYS A C 1
ATOM 1469 O O . LYS A 1 187 ? 10.635 -15.369 -11.848 1.00 91.25 187 LYS A O 1
ATOM 1474 N N . SER A 1 188 ? 9.407 -16.938 -12.891 1.00 94.19 188 SER A N 1
ATOM 1475 C CA . SER A 1 188 ? 10.195 -16.916 -14.128 1.00 94.19 188 SER A CA 1
ATOM 1476 C C . SER A 1 188 ? 10.132 -15.554 -14.827 1.00 94.19 188 SER A C 1
ATOM 1478 O O . SER A 1 188 ? 11.157 -15.059 -15.299 1.00 94.19 188 SER A O 1
ATOM 1480 N N . LEU A 1 189 ? 8.956 -14.918 -14.862 1.00 95.75 189 LEU A N 1
ATOM 1481 C CA . LEU A 1 189 ? 8.776 -13.578 -15.420 1.00 95.75 189 LEU A CA 1
ATOM 1482 C C . LEU A 1 189 ? 9.631 -12.536 -14.686 1.00 95.75 189 LEU A C 1
ATOM 1484 O O . LEU A 1 189 ? 10.380 -11.798 -15.325 1.00 95.75 189 LEU A O 1
ATOM 1488 N N . LEU A 1 190 ? 9.541 -12.495 -13.354 1.00 95.19 190 LEU A N 1
ATOM 1489 C CA . LEU A 1 190 ? 10.269 -11.535 -12.522 1.00 95.19 190 LEU A CA 1
ATOM 1490 C C . LEU A 1 190 ? 11.784 -11.755 -12.587 1.00 95.19 190 LEU A C 1
ATOM 1492 O O . LEU A 1 190 ? 12.536 -10.786 -12.680 1.00 95.19 190 LEU A O 1
ATOM 1496 N N . SER A 1 191 ? 12.235 -13.012 -12.612 1.00 95.19 191 SER A N 1
ATOM 1497 C CA . SER A 1 191 ? 13.645 -13.363 -12.808 1.00 95.19 191 SER A CA 1
ATOM 1498 C C . SER A 1 191 ? 14.183 -12.832 -14.135 1.00 95.19 191 SER A C 1
ATOM 1500 O O . SER A 1 191 ? 15.160 -12.083 -14.146 1.00 95.19 191 SER A O 1
ATOM 1502 N N . ARG A 1 192 ? 13.487 -13.107 -15.244 1.00 97.12 192 ARG A N 1
ATOM 1503 C CA . ARG A 1 192 ? 13.864 -12.600 -16.573 1.00 97.12 192 ARG A CA 1
ATOM 1504 C C . ARG A 1 192 ? 13.853 -11.074 -16.637 1.00 97.12 192 ARG A C 1
ATOM 1506 O O . ARG A 1 192 ? 14.708 -10.491 -17.299 1.00 97.12 192 ARG A O 1
ATOM 1513 N N . TYR A 1 193 ? 12.906 -10.428 -15.956 1.00 97.00 193 TYR A N 1
ATOM 1514 C CA . TYR A 1 193 ? 12.863 -8.971 -15.851 1.00 97.00 193 TYR A CA 1
ATOM 1515 C C . TYR A 1 193 ? 14.100 -8.426 -15.122 1.00 97.00 193 TYR A C 1
ATOM 1517 O O . TYR A 1 193 ? 14.743 -7.505 -15.625 1.00 97.00 193 TYR A O 1
ATOM 1525 N N . CYS A 1 194 ? 14.472 -9.013 -13.979 1.00 96.12 194 CYS A N 1
ATOM 1526 C CA . CYS A 1 194 ? 15.652 -8.600 -13.212 1.00 96.12 194 CYS A CA 1
ATOM 1527 C C . CYS A 1 194 ? 16.947 -8.791 -14.012 1.00 96.12 194 CYS A C 1
ATOM 1529 O O . CYS A 1 194 ? 17.745 -7.861 -14.113 1.00 96.12 194 CYS A O 1
ATOM 1531 N N . GLU A 1 195 ? 17.126 -9.950 -14.652 1.00 96.62 195 GLU A N 1
ATOM 1532 C CA . GLU A 1 195 ? 18.294 -10.227 -15.497 1.00 96.62 195 GLU A CA 1
ATOM 1533 C C . GLU A 1 195 ? 18.405 -9.247 -16.674 1.00 96.62 195 GLU A C 1
ATOM 1535 O O . GLU A 1 195 ? 19.493 -8.754 -16.987 1.00 96.62 195 GLU A O 1
ATOM 1540 N N . ALA A 1 196 ? 17.282 -8.940 -17.330 1.00 96.31 196 ALA A N 1
ATOM 1541 C CA . ALA A 1 196 ? 17.247 -7.978 -18.425 1.00 96.31 196 ALA A CA 1
ATOM 1542 C C . ALA A 1 196 ? 17.554 -6.553 -17.938 1.00 96.31 196 ALA A C 1
ATOM 1544 O O . ALA A 1 196 ? 18.305 -5.834 -18.599 1.00 96.31 196 ALA A O 1
ATOM 1545 N N . PHE A 1 197 ? 17.043 -6.161 -16.766 1.00 95.44 197 PHE A N 1
ATOM 1546 C CA . PHE A 1 197 ? 17.352 -4.877 -16.137 1.00 95.44 197 PHE A CA 1
ATOM 1547 C C . PHE A 1 197 ? 18.850 -4.741 -15.840 1.00 95.44 197 PHE A C 1
ATOM 1549 O O . PHE A 1 197 ? 19.473 -3.768 -16.265 1.00 95.44 197 PHE A O 1
ATOM 1556 N N . GLU A 1 198 ? 19.448 -5.744 -15.194 1.00 93.81 198 GLU A N 1
ATOM 1557 C CA . GLU A 1 198 ? 20.870 -5.755 -14.823 1.00 93.81 198 GLU A CA 1
ATOM 1558 C C . GLU A 1 198 ? 21.803 -5.693 -16.033 1.00 93.81 198 GLU A C 1
ATOM 1560 O O . GLU A 1 198 ? 22.827 -5.003 -16.028 1.00 93.81 198 GLU A O 1
ATOM 1565 N N . ARG A 1 199 ? 21.432 -6.385 -17.113 1.00 93.75 199 ARG A N 1
ATOM 1566 C CA . ARG A 1 199 ? 22.171 -6.371 -18.382 1.00 93.75 199 ARG A CA 1
ATOM 1567 C C . ARG A 1 199 ? 21.891 -5.131 -19.228 1.00 93.75 199 ARG A C 1
ATOM 1569 O O . ARG A 1 199 ? 22.528 -4.970 -20.269 1.00 93.75 199 ARG A O 1
ATOM 1576 N N . HIS A 1 200 ? 20.963 -4.275 -18.796 1.00 93.38 200 HIS A N 1
ATOM 1577 C CA . HIS A 1 200 ? 20.443 -3.151 -19.568 1.00 93.38 200 HIS A CA 1
ATOM 1578 C C . HIS A 1 200 ? 19.945 -3.587 -20.965 1.00 93.38 200 HIS A C 1
ATOM 1580 O O . HIS A 1 200 ? 20.154 -2.911 -21.972 1.00 93.38 200 HIS A O 1
ATOM 1586 N N . ASP A 1 201 ? 19.302 -4.756 -21.028 1.00 95.44 201 ASP A N 1
ATOM 1587 C CA . ASP A 1 201 ? 18.693 -5.312 -22.234 1.00 95.44 201 ASP A CA 1
ATOM 1588 C C . ASP A 1 201 ? 17.266 -4.774 -22.393 1.00 95.44 201 ASP A C 1
ATOM 1590 O O . ASP A 1 201 ? 16.274 -5.403 -22.010 1.00 95.44 201 ASP A O 1
ATOM 1594 N N . VAL A 1 202 ? 17.171 -3.570 -22.962 1.00 95.00 202 VAL A N 1
ATOM 1595 C CA . VAL A 1 202 ? 15.890 -2.891 -23.203 1.00 95.00 202 VAL A CA 1
ATOM 1596 C C . VAL A 1 202 ? 14.976 -3.714 -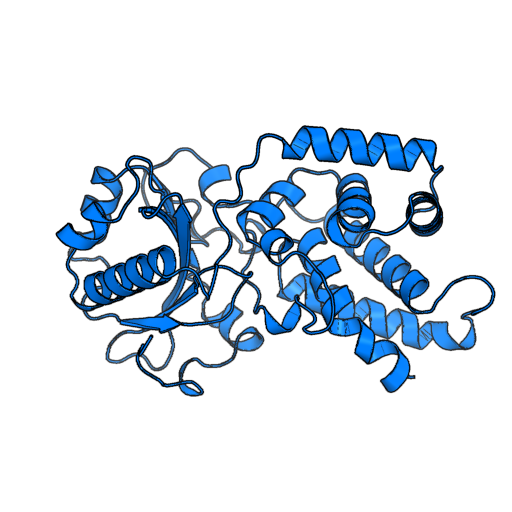24.115 1.00 95.00 202 VAL A C 1
ATOM 1598 O O . VAL A 1 202 ? 13.765 -3.728 -23.907 1.00 95.00 202 VAL A O 1
ATOM 1601 N N . GLY A 1 203 ? 15.533 -4.440 -25.089 1.00 96.56 203 GLY A N 1
ATOM 1602 C CA . GLY A 1 203 ? 14.749 -5.271 -26.003 1.00 96.56 203 GLY A CA 1
ATOM 1603 C C . GLY A 1 203 ? 14.007 -6.381 -25.262 1.00 96.56 203 GLY A C 1
ATOM 1604 O O . GLY A 1 203 ? 12.799 -6.549 -25.445 1.00 96.56 203 GLY A O 1
ATOM 1605 N N . THR A 1 204 ? 14.707 -7.089 -24.373 1.00 97.44 204 THR A N 1
ATOM 1606 C CA . THR A 1 204 ? 14.087 -8.113 -23.525 1.00 97.44 204 THR A CA 1
ATOM 1607 C C . THR A 1 204 ? 13.101 -7.499 -22.535 1.00 97.44 204 THR A C 1
ATOM 1609 O O . THR A 1 204 ? 11.995 -8.021 -22.413 1.00 97.44 204 THR A O 1
ATOM 1612 N N . LEU A 1 205 ? 13.438 -6.380 -21.879 1.00 96.75 205 LEU A N 1
ATOM 1613 C CA . LEU A 1 205 ? 12.509 -5.693 -20.970 1.00 96.75 205 LEU A CA 1
ATOM 1614 C C . LEU A 1 205 ? 11.183 -5.372 -21.668 1.00 96.75 205 LEU A C 1
ATOM 1616 O O . LEU A 1 205 ? 10.129 -5.745 -21.165 1.00 96.75 205 LEU A O 1
ATOM 1620 N N . VAL A 1 206 ? 11.234 -4.764 -22.856 1.00 97.06 206 VAL A N 1
ATOM 1621 C CA . VAL A 1 206 ? 10.046 -4.391 -23.639 1.00 97.06 206 VAL A CA 1
ATOM 1622 C C . VAL A 1 206 ? 9.237 -5.615 -24.076 1.00 97.06 206 VAL A C 1
ATOM 1624 O O . VAL A 1 206 ? 8.007 -5.565 -24.078 1.00 97.06 206 VAL A O 1
ATOM 1627 N N . ALA A 1 207 ? 9.897 -6.729 -24.403 1.00 97.69 207 ALA A N 1
ATOM 1628 C CA . ALA A 1 207 ? 9.223 -7.973 -24.772 1.00 97.69 207 ALA A CA 1
ATOM 1629 C C . ALA A 1 207 ? 8.441 -8.617 -23.608 1.00 97.69 207 ALA A C 1
ATOM 1631 O O . ALA A 1 207 ? 7.494 -9.361 -23.859 1.00 97.69 207 ALA A O 1
ATOM 1632 N N . LEU A 1 208 ? 8.820 -8.336 -22.356 1.00 97.62 208 LEU A N 1
ATOM 1633 C CA . LEU A 1 208 ? 8.122 -8.808 -21.152 1.00 97.62 208 LEU A CA 1
ATOM 1634 C C . LEU A 1 208 ? 6.925 -7.928 -20.758 1.00 97.62 208 LEU A C 1
ATOM 1636 O O . LEU A 1 208 ? 6.113 -8.341 -19.930 1.00 97.62 208 LEU A O 1
ATOM 1640 N N . LEU A 1 209 ? 6.808 -6.720 -21.318 1.00 97.62 209 LEU A N 1
ATOM 1641 C CA . LEU A 1 209 ? 5.746 -5.774 -20.979 1.00 97.62 209 LEU A CA 1
ATOM 1642 C C . LEU A 1 209 ? 4.414 -6.152 -21.630 1.00 97.62 209 LEU A C 1
ATOM 1644 O O . LEU A 1 209 ? 4.370 -6.586 -22.778 1.00 97.62 209 LEU A O 1
ATOM 1648 N N . HIS A 1 210 ? 3.304 -5.872 -20.962 1.00 96.94 210 HIS A N 1
ATOM 1649 C CA . HIS A 1 210 ? 1.989 -5.756 -21.586 1.00 96.94 210 HIS A CA 1
ATOM 1650 C C . HIS A 1 210 ? 1.968 -4.601 -22.610 1.00 96.94 210 HIS A C 1
ATOM 1652 O O . HIS A 1 210 ? 2.772 -3.671 -22.516 1.00 96.94 210 HIS A O 1
ATOM 1658 N N . GLU A 1 211 ? 1.076 -4.642 -23.607 1.00 95.81 211 GLU A N 1
ATOM 1659 C CA . GLU A 1 211 ? 1.011 -3.599 -24.651 1.00 95.81 211 GLU A CA 1
ATOM 1660 C C . GLU A 1 211 ? 0.737 -2.204 -24.073 1.00 95.81 211 GLU A C 1
ATOM 1662 O O . GLU A 1 211 ? 1.391 -1.243 -24.471 1.00 95.81 211 GLU A O 1
ATOM 1667 N N . ASP A 1 212 ? -0.123 -2.137 -23.054 1.00 94.81 212 ASP A N 1
ATOM 1668 C CA . ASP A 1 212 ? -0.495 -0.927 -22.309 1.00 94.81 212 ASP A CA 1
ATOM 1669 C C . ASP A 1 212 ? 0.304 -0.719 -21.010 1.00 94.81 212 ASP A C 1
ATOM 1671 O O . ASP A 1 212 ? -0.163 -0.027 -20.100 1.00 94.81 212 ASP A O 1
ATOM 1675 N N . ALA A 1 213 ? 1.490 -1.326 -20.888 1.00 96.50 213 ALA A N 1
ATOM 1676 C CA . ALA A 1 213 ? 2.266 -1.247 -19.654 1.00 96.50 213 ALA A CA 1
ATOM 1677 C C . ALA A 1 213 ? 2.561 0.202 -19.239 1.00 96.50 213 ALA A C 1
ATOM 1679 O O . ALA A 1 213 ? 2.820 1.063 -20.086 1.00 96.50 213 ALA A O 1
ATOM 1680 N N . THR A 1 214 ? 2.530 0.474 -17.935 1.00 96.56 214 THR A N 1
ATOM 1681 C CA . THR A 1 214 ? 2.789 1.811 -17.389 1.00 96.56 214 THR A CA 1
ATOM 1682 C C . THR A 1 214 ? 4.158 1.912 -16.727 1.00 96.56 214 THR A C 1
ATOM 1684 O O . THR A 1 214 ? 4.719 0.930 -16.254 1.00 96.56 214 THR A O 1
ATOM 1687 N N . MET A 1 215 ? 4.716 3.117 -16.680 1.00 96.88 215 MET A N 1
ATOM 1688 C CA . MET A 1 215 ? 5.909 3.405 -15.885 1.00 96.88 215 MET A CA 1
ATOM 1689 C C . MET A 1 215 ? 5.739 4.757 -15.212 1.00 96.88 215 MET A C 1
ATOM 1691 O O . MET A 1 215 ? 5.402 5.726 -15.885 1.00 96.88 215 MET A O 1
ATOM 1695 N N . SER A 1 216 ? 5.976 4.841 -13.908 1.00 96.94 216 SER A N 1
ATOM 1696 C CA . SER A 1 216 ? 5.914 6.101 -13.162 1.00 96.94 216 SER A CA 1
ATOM 1697 C C . SER A 1 216 ? 7.027 6.205 -12.131 1.00 96.94 216 SER A C 1
ATOM 1699 O O . SER A 1 216 ? 7.593 5.192 -11.715 1.00 96.94 216 SER A O 1
ATOM 1701 N N . MET A 1 217 ? 7.350 7.434 -11.725 1.00 95.69 217 MET A N 1
ATOM 1702 C CA . MET A 1 217 ? 8.411 7.680 -10.750 1.00 95.69 217 MET A CA 1
ATOM 1703 C C . MET A 1 217 ? 7.998 8.714 -9.692 1.00 95.69 217 MET A C 1
ATOM 1705 O O . MET A 1 217 ? 8.422 9.865 -9.778 1.00 95.69 217 MET A O 1
ATOM 1709 N N . PRO A 1 218 ? 7.159 8.375 -8.695 1.00 95.81 218 PRO A N 1
ATOM 1710 C CA . PRO A 1 218 ? 6.918 9.270 -7.564 1.00 95.81 218 PRO A CA 1
ATOM 1711 C C . PRO A 1 218 ? 8.247 9.744 -6.932 1.00 95.81 218 PRO A C 1
ATOM 1713 O O . PRO A 1 218 ? 9.176 8.943 -6.798 1.00 95.81 218 PRO A O 1
ATOM 1716 N N . PRO A 1 219 ? 8.375 11.026 -6.540 1.00 94.69 219 PRO A N 1
ATOM 1717 C CA . PRO A 1 219 ? 7.303 11.993 -6.299 1.00 94.69 219 PRO A CA 1
ATOM 1718 C C . PRO A 1 219 ? 6.912 12.858 -7.514 1.00 94.69 219 PRO A C 1
ATOM 1720 O O . PRO A 1 219 ? 6.331 13.930 -7.353 1.00 94.69 219 PRO A O 1
ATOM 1723 N N . PHE A 1 220 ? 7.204 12.429 -8.738 1.00 95.44 220 PHE A N 1
ATOM 1724 C CA . PHE A 1 220 ? 6.758 13.128 -9.940 1.00 95.44 220 PHE A CA 1
ATOM 1725 C C . PHE A 1 220 ? 5.368 12.633 -10.351 1.00 95.44 220 PHE A C 1
ATOM 1727 O O . PHE A 1 220 ? 5.070 11.441 -10.271 1.00 95.44 220 PHE A O 1
ATOM 1734 N N . SER A 1 221 ? 4.497 13.533 -10.819 1.00 95.12 221 SER A N 1
ATOM 1735 C CA . SER A 1 221 ? 3.232 13.119 -11.447 1.00 95.12 221 SER A CA 1
ATOM 1736 C C . SER A 1 221 ? 3.450 12.521 -12.838 1.00 95.12 221 SER A C 1
ATOM 1738 O O . SER A 1 221 ? 2.492 12.102 -13.485 1.00 95.12 221 SER A O 1
ATOM 1740 N N . TRP A 1 222 ? 4.690 12.533 -13.330 1.00 95.56 222 TRP A N 1
ATOM 1741 C CA . TRP A 1 222 ? 5.092 11.962 -14.604 1.00 95.56 222 TRP A CA 1
ATOM 1742 C C . TRP A 1 222 ? 4.863 10.451 -14.646 1.00 95.56 222 TRP A C 1
ATOM 1744 O O . TRP A 1 222 ? 5.206 9.714 -13.715 1.00 95.56 222 TRP A O 1
ATOM 1754 N N . TRP A 1 223 ? 4.312 9.996 -15.766 1.00 97.56 223 TRP A N 1
ATOM 1755 C CA . TRP A 1 223 ? 4.195 8.585 -16.088 1.00 97.56 223 TRP A CA 1
ATOM 1756 C C . TRP A 1 223 ? 4.056 8.382 -17.595 1.00 97.56 223 TRP A C 1
ATOM 1758 O O . TRP A 1 223 ? 3.641 9.277 -18.333 1.00 97.56 223 TRP A O 1
ATOM 1768 N N . LEU A 1 224 ? 4.384 7.181 -18.050 1.00 97.38 224 LEU A N 1
ATOM 1769 C CA . LEU A 1 224 ? 4.276 6.745 -19.434 1.00 97.38 224 LEU A CA 1
ATOM 1770 C C . LEU A 1 224 ? 3.326 5.558 -19.546 1.00 97.38 224 LEU A C 1
ATOM 1772 O O . LEU A 1 224 ? 3.144 4.798 -18.594 1.00 97.38 224 LEU A O 1
ATOM 1776 N N . ARG A 1 225 ? 2.768 5.381 -20.744 1.00 97.69 225 ARG A N 1
ATOM 1777 C CA . ARG A 1 225 ? 1.989 4.209 -21.133 1.00 97.69 225 ARG A CA 1
ATOM 1778 C C . ARG A 1 225 ? 2.485 3.690 -22.472 1.00 97.69 225 ARG A C 1
ATOM 1780 O O . ARG A 1 225 ? 2.703 4.476 -23.391 1.00 97.69 225 ARG A O 1
ATOM 1787 N N . GLY A 1 226 ? 2.558 2.374 -22.582 1.00 97.44 226 GLY A N 1
ATOM 1788 C CA . GLY A 1 226 ? 2.792 1.674 -23.829 1.00 97.44 226 GLY A CA 1
ATOM 1789 C C . GLY A 1 226 ? 4.254 1.318 -24.059 1.00 97.44 226 GLY A C 1
ATOM 1790 O O . GLY A 1 226 ? 5.169 2.046 -23.666 1.00 97.44 226 GLY A O 1
ATOM 1791 N N . ARG A 1 227 ? 4.468 0.185 -24.736 1.00 96.81 227 ARG A N 1
ATOM 1792 C CA . ARG A 1 227 ? 5.803 -0.381 -24.993 1.00 96.81 227 ARG A CA 1
ATOM 1793 C C . ARG A 1 227 ? 6.773 0.611 -25.630 1.00 96.81 227 ARG A C 1
ATOM 1795 O O . ARG A 1 227 ? 7.900 0.712 -25.163 1.00 96.81 227 ARG A O 1
ATOM 1802 N N . ASP A 1 228 ? 6.336 1.366 -26.635 1.00 96.44 228 ASP A N 1
ATOM 1803 C CA . ASP A 1 228 ? 7.209 2.296 -27.364 1.00 96.44 228 ASP A CA 1
ATOM 1804 C C . ASP A 1 228 ? 7.696 3.451 -26.479 1.00 96.44 228 ASP A C 1
ATOM 1806 O O . ASP A 1 228 ? 8.877 3.801 -26.495 1.00 96.44 228 ASP A O 1
ATOM 1810 N N . ALA A 1 229 ? 6.805 4.016 -25.658 1.00 95.62 229 ALA A N 1
ATOM 1811 C CA . ALA A 1 229 ? 7.155 5.094 -24.738 1.00 95.62 229 ALA A CA 1
ATOM 1812 C C . ALA A 1 229 ? 8.130 4.606 -23.656 1.00 95.62 229 ALA A C 1
ATOM 1814 O O . ALA A 1 229 ? 9.126 5.272 -23.367 1.00 95.62 229 ALA A O 1
ATOM 1815 N N . LEU A 1 230 ? 7.876 3.421 -23.091 1.00 95.12 230 LEU A N 1
ATOM 1816 C CA . LEU A 1 230 ? 8.759 2.803 -22.102 1.00 95.12 230 LEU A CA 1
ATOM 1817 C C . LEU A 1 230 ? 10.119 2.442 -22.722 1.00 95.12 230 LEU A C 1
ATOM 1819 O O . LEU A 1 230 ? 11.150 2.711 -22.111 1.00 95.12 230 LEU A O 1
ATOM 1823 N N . ALA A 1 231 ? 10.143 1.909 -23.947 1.00 95.00 231 ALA A N 1
ATOM 1824 C CA . ALA A 1 231 ? 11.370 1.593 -24.676 1.00 95.00 231 ALA A CA 1
ATOM 1825 C C . ALA A 1 231 ? 12.240 2.837 -24.897 1.00 95.00 231 ALA A C 1
ATOM 1827 O O . ALA A 1 231 ? 13.450 2.789 -24.671 1.00 95.00 231 ALA A O 1
ATOM 1828 N N . ALA A 1 232 ? 11.630 3.956 -25.300 1.00 93.75 232 ALA A N 1
ATOM 1829 C CA . ALA A 1 232 ? 12.336 5.216 -25.501 1.00 93.75 232 ALA A CA 1
ATOM 1830 C C . ALA A 1 232 ? 12.963 5.729 -24.196 1.00 93.75 232 ALA A C 1
ATOM 1832 O O . ALA A 1 232 ? 14.138 6.086 -24.185 1.00 93.75 232 ALA A O 1
ATOM 1833 N N . ALA A 1 233 ? 12.213 5.698 -23.092 1.00 91.56 233 ALA A N 1
ATOM 1834 C CA . ALA A 1 233 ? 12.706 6.134 -21.787 1.00 91.56 233 ALA A CA 1
ATOM 1835 C C . ALA A 1 233 ? 13.818 5.227 -21.233 1.00 91.56 233 ALA A C 1
ATOM 1837 O O . ALA A 1 233 ? 14.801 5.720 -20.689 1.00 91.56 233 ALA A O 1
ATOM 1838 N N . LEU A 1 234 ? 13.699 3.905 -21.400 1.00 91.12 234 LEU A N 1
ATOM 1839 C CA . LEU A 1 234 ? 14.724 2.943 -20.978 1.00 91.12 234 LEU A CA 1
ATOM 1840 C C . LEU A 1 234 ? 16.006 3.025 -21.823 1.00 91.12 234 LEU A C 1
ATOM 1842 O O . LEU A 1 234 ? 17.077 2.682 -21.327 1.00 91.12 234 LEU A O 1
ATOM 1846 N N . SER A 1 235 ? 15.898 3.473 -23.078 1.00 91.12 235 SER A N 1
ATOM 1847 C CA . SER A 1 235 ? 17.031 3.628 -24.002 1.00 91.12 235 SER A CA 1
ATOM 1848 C C . SER A 1 235 ? 17.729 4.987 -23.900 1.00 91.12 235 SER A C 1
ATOM 1850 O O . SER A 1 235 ? 18.752 5.180 -24.561 1.00 91.12 235 SER A O 1
ATOM 1852 N N . ASP A 1 236 ? 17.186 5.940 -23.133 1.00 85.38 236 ASP A N 1
ATOM 1853 C CA . ASP A 1 236 ? 17.785 7.266 -22.982 1.00 85.38 236 ASP A CA 1
ATOM 1854 C C . ASP A 1 236 ? 19.200 7.119 -22.388 1.00 85.38 236 ASP A C 1
ATOM 1856 O O . ASP A 1 236 ? 19.359 6.528 -21.319 1.00 85.38 236 ASP A O 1
ATOM 1860 N N . PRO A 1 237 ? 20.257 7.641 -23.036 1.00 74.75 237 PRO A N 1
ATOM 1861 C CA . PRO A 1 237 ? 21.614 7.598 -22.492 1.00 74.75 237 PRO A CA 1
ATOM 1862 C C . PRO A 1 237 ? 21.762 8.274 -21.121 1.00 74.75 237 PRO A C 1
ATOM 1864 O O . PRO A 1 237 ? 22.702 7.963 -20.389 1.00 74.75 237 PRO A O 1
ATOM 1867 N N . ASN A 1 238 ? 20.855 9.192 -20.781 1.00 75.88 238 ASN A N 1
ATOM 1868 C CA . ASN A 1 238 ? 20.775 9.839 -19.475 1.00 75.88 238 ASN A CA 1
ATOM 1869 C C . ASN A 1 238 ? 19.935 9.039 -18.465 1.00 75.88 238 ASN A C 1
ATOM 1871 O O . ASN A 1 238 ? 19.877 9.419 -17.293 1.00 75.88 238 ASN A O 1
ATOM 1875 N N . ALA A 1 239 ? 19.294 7.940 -18.881 1.00 70.38 239 ALA A N 1
ATOM 1876 C CA . ALA A 1 239 ? 18.579 7.056 -17.974 1.00 70.38 239 ALA A CA 1
ATOM 1877 C C . ALA A 1 239 ? 19.553 6.473 -16.942 1.00 70.38 239 ALA A C 1
ATOM 1879 O O . ALA A 1 239 ? 20.590 5.884 -17.254 1.00 70.38 239 ALA A O 1
ATOM 1880 N N . SER A 1 240 ? 19.192 6.617 -15.672 1.00 69.69 240 SER A N 1
ATOM 1881 C CA . SER A 1 240 ? 20.061 6.351 -14.522 1.00 69.69 240 SER A CA 1
ATOM 1882 C C . SER A 1 240 ? 20.386 4.870 -14.276 1.00 69.69 240 SER A C 1
ATOM 1884 O O . SER A 1 240 ? 21.196 4.572 -13.397 1.00 69.69 240 SER A O 1
ATOM 1886 N N . CYS A 1 241 ? 19.754 3.952 -15.017 1.00 80.69 241 CYS A N 1
ATOM 1887 C CA . CYS A 1 241 ? 19.692 2.524 -14.690 1.00 80.69 241 CYS A CA 1
ATOM 1888 C C . CYS A 1 241 ? 20.789 1.664 -15.338 1.00 80.69 241 CYS A C 1
ATOM 1890 O O . CYS A 1 241 ? 20.885 0.475 -15.042 1.00 80.69 241 CYS A O 1
ATOM 1892 N N . LYS A 1 242 ? 21.634 2.209 -16.221 1.00 86.44 242 LYS A N 1
ATOM 1893 C CA . LYS A 1 242 ? 22.707 1.417 -16.843 1.00 86.44 242 LYS A CA 1
ATOM 1894 C C . LYS A 1 242 ? 23.723 0.947 -15.793 1.00 86.44 242 LYS A C 1
ATOM 1896 O O . LYS A 1 242 ? 24.344 1.761 -15.115 1.00 86.44 242 LYS A O 1
ATOM 1901 N N . GLY A 1 243 ? 23.914 -0.371 -15.695 1.00 86.25 243 GLY A N 1
ATOM 1902 C CA . GLY A 1 243 ? 24.789 -0.999 -14.698 1.00 86.25 243 GLY A CA 1
ATOM 1903 C C . GLY A 1 243 ? 24.194 -1.065 -13.287 1.00 86.25 243 GLY A C 1
ATOM 1904 O O . GLY A 1 243 ? 24.908 -1.437 -12.357 1.00 86.25 243 GLY A O 1
ATOM 1905 N N . ALA A 1 244 ? 22.922 -0.693 -13.119 1.00 92.38 244 ALA A N 1
ATOM 1906 C CA . ALA A 1 244 ? 22.188 -0.881 -11.877 1.00 92.38 244 ALA A CA 1
ATOM 1907 C C . ALA A 1 244 ? 21.737 -2.343 -11.712 1.00 92.38 244 ALA A C 1
ATOM 1909 O O . ALA A 1 244 ? 21.629 -3.078 -12.690 1.00 92.38 244 ALA A O 1
ATOM 1910 N N . TRP A 1 245 ? 21.443 -2.749 -10.478 1.00 93.81 245 TRP A N 1
ATOM 1911 C CA . TRP A 1 245 ? 20.879 -4.061 -10.154 1.00 93.81 245 TRP A CA 1
ATOM 1912 C C . TRP A 1 245 ? 19.734 -3.958 -9.152 1.00 93.81 245 TRP A C 1
ATOM 1914 O O . TRP A 1 245 ? 19.549 -2.922 -8.502 1.00 93.81 245 TRP A O 1
ATOM 1924 N N . LEU A 1 246 ? 18.956 -5.038 -9.059 1.00 94.50 246 LEU A N 1
ATOM 1925 C CA . LEU A 1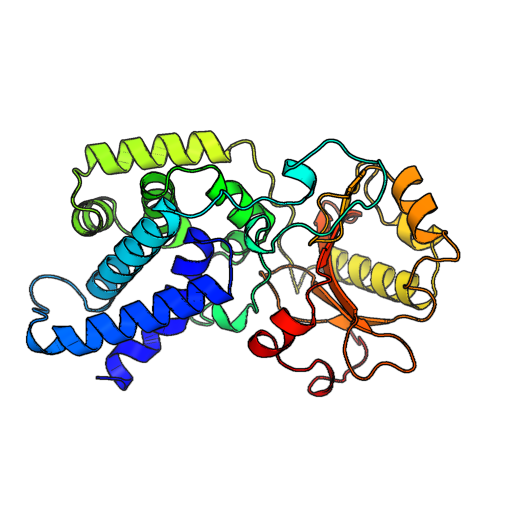 246 ? 17.758 -5.125 -8.232 1.00 94.50 246 LEU A CA 1
ATOM 1926 C C . LEU A 1 246 ? 18.008 -6.025 -7.019 1.00 94.50 246 LEU A C 1
ATOM 1928 O O . LEU A 1 246 ? 18.535 -7.126 -7.146 1.00 94.50 246 LEU A O 1
ATOM 1932 N N . VAL A 1 247 ? 17.614 -5.565 -5.831 1.00 93.12 247 VAL A N 1
ATOM 1933 C CA . VAL A 1 247 ? 17.641 -6.365 -4.596 1.00 93.12 247 VAL A CA 1
ATOM 1934 C C . VAL A 1 247 ? 16.213 -6.499 -4.070 1.00 93.12 247 VAL A C 1
ATOM 1936 O O . VAL A 1 247 ? 15.586 -5.472 -3.813 1.00 93.12 247 VAL A O 1
ATOM 1939 N N . PRO A 1 248 ? 15.673 -7.721 -3.919 1.00 92.81 248 PRO A N 1
ATOM 1940 C CA . PRO A 1 248 ? 14.280 -7.924 -3.532 1.00 92.81 248 PRO A CA 1
ATOM 1941 C C . PRO A 1 248 ? 13.994 -7.393 -2.125 1.00 92.81 248 PRO A C 1
ATOM 1943 O O . PRO A 1 248 ? 14.832 -7.472 -1.226 1.00 92.81 248 PRO A O 1
ATOM 1946 N N . VAL A 1 249 ? 12.780 -6.882 -1.921 1.00 92.94 249 VAL A N 1
ATOM 1947 C CA . VAL A 1 249 ? 12.280 -6.422 -0.621 1.00 92.94 249 VAL A CA 1
ATOM 1948 C C . VAL A 1 249 ? 10.787 -6.729 -0.490 1.00 92.94 249 VAL A C 1
ATOM 1950 O O . VAL A 1 249 ? 10.037 -6.638 -1.455 1.00 92.94 249 VAL A O 1
ATOM 1953 N N . GLN A 1 250 ? 10.345 -7.113 0.709 1.00 92.19 250 GLN A N 1
ATOM 1954 C CA . GLN A 1 250 ? 8.932 -7.391 0.990 1.00 92.19 250 GLN A CA 1
ATOM 1955 C C . GLN A 1 250 ? 8.180 -6.073 1.218 1.00 92.19 250 GLN A C 1
ATOM 1957 O O . GLN A 1 250 ? 8.374 -5.412 2.245 1.00 92.19 250 GLN A O 1
ATOM 1962 N N . ALA A 1 251 ? 7.348 -5.673 0.257 1.00 93.81 251 ALA A N 1
ATOM 1963 C CA . ALA A 1 251 ? 6.633 -4.404 0.288 1.00 93.81 251 ALA A CA 1
ATOM 1964 C C . ALA A 1 251 ? 5.242 -4.526 -0.339 1.00 93.81 251 ALA A C 1
ATOM 1966 O O . ALA A 1 251 ? 5.100 -5.019 -1.459 1.00 93.81 251 ALA A O 1
ATOM 1967 N N . ASN A 1 252 ? 4.224 -4.011 0.353 1.00 93.88 252 ASN A N 1
ATOM 1968 C CA . ASN A 1 252 ? 2.831 -3.966 -0.100 1.00 93.88 252 ASN A CA 1
ATOM 1969 C C . ASN A 1 252 ? 2.266 -5.281 -0.683 1.00 93.88 252 ASN A C 1
ATOM 1971 O O . ASN A 1 252 ? 1.319 -5.231 -1.470 1.00 93.88 252 ASN A O 1
ATOM 1975 N N . ALA A 1 253 ? 2.813 -6.439 -0.311 1.00 91.56 253 ALA A N 1
ATOM 1976 C CA . ALA A 1 253 ? 2.551 -7.740 -0.918 1.00 91.56 253 ALA A CA 1
ATOM 1977 C C . ALA A 1 253 ? 2.636 -7.757 -2.456 1.00 91.56 253 ALA A C 1
ATOM 1979 O O . ALA A 1 253 ? 1.850 -8.428 -3.136 1.00 91.56 253 ALA A O 1
ATOM 1980 N N . SER A 1 254 ? 3.588 -7.002 -2.991 1.00 91.69 254 SER A N 1
ATOM 1981 C CA . SER A 1 254 ? 3.857 -6.873 -4.418 1.00 91.69 254 SER A CA 1
ATOM 1982 C C . SER A 1 254 ? 5.324 -7.208 -4.714 1.00 91.69 254 SER A C 1
ATOM 1984 O O . SER A 1 254 ? 6.171 -7.093 -3.825 1.00 91.69 254 SER A O 1
ATOM 1986 N N . PRO A 1 255 ? 5.662 -7.584 -5.962 1.00 93.62 255 PRO A N 1
ATOM 1987 C CA . PRO A 1 255 ? 7.053 -7.689 -6.385 1.00 93.62 255 PRO A CA 1
ATOM 1988 C C . PRO A 1 255 ? 7.734 -6.319 -6.272 1.00 93.62 255 PRO A C 1
ATOM 1990 O O . PRO A 1 255 ? 7.392 -5.390 -7.007 1.00 93.62 255 PRO A O 1
ATOM 1993 N N . ALA A 1 256 ? 8.673 -6.181 -5.337 1.00 94.94 256 ALA A N 1
ATOM 1994 C CA . ALA A 1 256 ? 9.360 -4.926 -5.067 1.00 94.94 256 ALA A CA 1
ATOM 1995 C C . ALA A 1 256 ? 10.868 -5.125 -4.909 1.00 94.94 256 ALA A C 1
ATOM 1997 O O . ALA A 1 256 ? 11.333 -6.127 -4.357 1.00 94.94 256 ALA A O 1
ATOM 1998 N N . TYR A 1 257 ? 11.633 -4.151 -5.398 1.00 95.75 257 TYR A N 1
ATOM 1999 C CA . TYR A 1 257 ? 13.086 -4.221 -5.449 1.00 95.75 257 TYR A CA 1
ATOM 2000 C C . TYR A 1 257 ? 13.723 -2.865 -5.163 1.00 95.75 257 TYR A C 1
ATOM 2002 O O . TYR A 1 257 ? 13.336 -1.839 -5.722 1.00 95.75 257 TYR A O 1
ATOM 2010 N N . TRP A 1 258 ? 14.767 -2.865 -4.345 1.00 96.19 258 TRP A N 1
ATOM 2011 C CA . TRP A 1 258 ? 15.701 -1.753 -4.271 1.00 96.19 258 TRP A CA 1
ATOM 2012 C C . TRP A 1 258 ? 16.549 -1.699 -5.536 1.00 96.19 258 TRP A C 1
ATOM 2014 O O . TRP A 1 258 ? 17.095 -2.715 -5.961 1.00 96.19 258 TRP A O 1
ATOM 2024 N N . GLN A 1 259 ? 16.699 -0.508 -6.107 1.00 94.62 259 GLN A N 1
ATOM 2025 C CA . GLN A 1 259 ? 17.603 -0.245 -7.220 1.00 94.62 259 GLN A CA 1
ATOM 2026 C C . GLN A 1 259 ? 18.927 0.296 -6.683 1.00 94.62 259 GLN A C 1
ATOM 2028 O O . GLN A 1 259 ? 18.967 1.349 -6.040 1.00 94.62 259 GLN A O 1
ATOM 2033 N N . LEU A 1 260 ? 20.016 -0.419 -6.952 1.00 92.69 260 LEU A N 1
ATOM 2034 C CA . LEU A 1 260 ? 21.374 -0.037 -6.569 1.00 92.69 260 LEU A CA 1
ATOM 2035 C C . LEU A 1 260 ? 22.250 0.096 -7.809 1.00 92.69 260 LEU A C 1
ATOM 2037 O O . LEU A 1 260 ? 21.943 -0.462 -8.856 1.00 92.69 260 LEU A O 1
ATOM 2041 N N . ARG A 1 261 ? 23.349 0.842 -7.703 1.00 90.31 261 ARG A N 1
ATOM 2042 C CA . ARG A 1 261 ? 24.323 0.999 -8.789 1.00 90.31 261 ARG A CA 1
ATOM 2043 C C . ARG A 1 261 ? 25.741 1.168 -8.236 1.00 90.31 261 ARG A C 1
ATOM 2045 O O . ARG A 1 261 ? 25.888 1.514 -7.061 1.00 90.31 261 ARG A O 1
ATOM 2052 N N . PRO A 1 262 ? 26.791 0.960 -9.053 1.00 88.94 262 PRO A N 1
ATOM 2053 C CA . PRO A 1 262 ? 28.167 1.074 -8.590 1.00 88.94 262 PRO A CA 1
ATOM 2054 C C . PRO A 1 262 ? 28.461 2.471 -8.033 1.00 88.94 262 PRO A C 1
ATOM 2056 O O . PRO A 1 262 ? 28.046 3.477 -8.608 1.00 88.94 262 PRO A O 1
ATOM 2059 N N . GLY A 1 263 ? 29.203 2.529 -6.926 1.00 85.75 263 GLY A N 1
ATOM 2060 C CA . GLY A 1 263 ? 29.630 3.788 -6.308 1.00 85.75 263 GLY A CA 1
ATOM 2061 C C . GLY A 1 263 ? 28.572 4.502 -5.458 1.00 85.75 263 GLY A C 1
ATOM 2062 O O . GLY A 1 263 ? 28.810 5.643 -5.073 1.00 85.75 263 GLY A O 1
ATOM 2063 N N . MET A 1 264 ? 27.431 3.868 -5.156 1.00 83.88 264 MET A N 1
ATOM 2064 C CA . MET A 1 264 ? 26.459 4.370 -4.176 1.00 83.88 264 MET A CA 1
ATOM 2065 C C . MET A 1 264 ? 26.344 3.434 -2.969 1.00 83.88 264 MET A C 1
ATOM 2067 O O . MET A 1 264 ? 26.180 2.228 -3.132 1.00 83.88 264 MET A O 1
ATOM 2071 N N . ASP A 1 265 ? 26.364 4.012 -1.765 1.00 82.25 265 ASP A N 1
ATOM 2072 C CA . ASP A 1 265 ? 26.204 3.278 -0.498 1.00 82.25 265 ASP A CA 1
ATOM 2073 C C . ASP A 1 265 ? 24.733 2.991 -0.148 1.00 82.25 265 ASP A C 1
ATOM 2075 O O . ASP A 1 265 ? 24.435 2.200 0.750 1.00 82.25 265 ASP A O 1
ATOM 2079 N N . GLN A 1 266 ? 23.807 3.648 -0.847 1.00 88.25 266 GLN A N 1
ATOM 2080 C CA . GLN A 1 266 ? 22.364 3.560 -0.643 1.00 88.25 266 GLN A CA 1
ATOM 2081 C C . GLN A 1 266 ? 21.647 3.332 -1.979 1.00 88.25 266 GLN A C 1
ATOM 2083 O O . GLN A 1 266 ? 22.165 3.737 -3.027 1.00 88.25 266 GLN A O 1
ATOM 2088 N N . PRO A 1 267 ? 20.461 2.695 -1.964 1.00 93.38 267 PRO A N 1
ATOM 2089 C CA . PRO A 1 267 ? 19.641 2.588 -3.160 1.00 93.38 267 PRO A CA 1
ATOM 2090 C C . PRO A 1 267 ? 19.222 3.969 -3.674 1.00 93.38 267 PRO A C 1
ATOM 2092 O O . PRO A 1 267 ? 19.189 4.945 -2.928 1.00 93.38 267 PRO A O 1
ATOM 2095 N N . PHE A 1 268 ? 18.895 4.049 -4.960 1.00 93.06 268 PHE A N 1
ATOM 2096 C CA . PHE A 1 268 ? 18.408 5.282 -5.593 1.00 93.06 268 PHE A CA 1
ATOM 2097 C C . PHE A 1 268 ? 16.933 5.205 -6.012 1.00 93.06 268 PHE A C 1
ATOM 2099 O O . PHE A 1 268 ? 16.365 6.215 -6.417 1.00 93.06 268 PHE A O 1
ATOM 2106 N N . GLY A 1 269 ? 16.309 4.029 -5.900 1.00 95.06 269 GLY A N 1
ATOM 2107 C CA . GLY A 1 269 ? 14.873 3.851 -6.098 1.00 95.06 269 GLY A CA 1
ATOM 2108 C C . GLY A 1 269 ? 14.345 2.592 -5.414 1.00 95.06 269 GLY A C 1
ATOM 2109 O O . GLY A 1 269 ? 15.088 1.626 -5.230 1.00 95.06 269 GLY A O 1
ATOM 2110 N N . LEU A 1 270 ? 13.062 2.598 -5.055 1.00 96.75 270 LEU A N 1
ATOM 2111 C CA . LEU A 1 270 ? 12.282 1.406 -4.714 1.00 96.75 270 LEU A CA 1
ATOM 2112 C C . LEU A 1 270 ? 11.273 1.160 -5.834 1.00 96.75 270 LEU A C 1
ATOM 2114 O O . LEU A 1 270 ? 10.318 1.924 -5.972 1.00 96.75 270 LEU A O 1
ATOM 2118 N N . VAL A 1 271 ? 11.486 0.123 -6.638 1.00 96.94 271 VAL A N 1
ATOM 2119 C CA . VAL A 1 271 ? 10.617 -0.196 -7.774 1.00 96.94 271 VAL A CA 1
ATOM 2120 C C . VAL A 1 271 ? 9.640 -1.309 -7.425 1.00 96.94 271 VAL A C 1
ATOM 2122 O O . VAL A 1 271 ? 10.039 -2.362 -6.938 1.00 96.94 271 VAL A O 1
ATOM 2125 N N . PHE A 1 272 ? 8.364 -1.074 -7.711 1.00 96.56 272 PHE A N 1
ATOM 2126 C CA . PHE A 1 272 ? 7.302 -2.075 -7.730 1.00 96.56 272 PHE A CA 1
ATOM 2127 C C . PHE A 1 272 ? 7.057 -2.525 -9.163 1.00 96.56 272 PHE A C 1
ATOM 2129 O O . PHE A 1 272 ? 7.018 -1.676 -10.055 1.00 96.56 272 PHE A O 1
ATOM 2136 N N . ILE A 1 273 ? 6.874 -3.828 -9.372 1.00 95.44 273 ILE A N 1
ATOM 2137 C CA . ILE A 1 273 ? 6.560 -4.426 -10.673 1.00 95.44 273 ILE A CA 1
ATOM 2138 C C . ILE A 1 273 ? 5.184 -5.083 -10.590 1.00 95.44 273 ILE A C 1
ATOM 2140 O O . ILE A 1 273 ? 4.991 -6.040 -9.843 1.00 95.44 273 ILE A O 1
ATOM 2144 N N . ASP A 1 274 ? 4.232 -4.577 -11.367 1.00 93.00 274 ASP A N 1
ATOM 2145 C CA . ASP A 1 274 ? 2.888 -5.139 -11.457 1.00 93.00 274 ASP A CA 1
ATOM 2146 C C . ASP A 1 274 ? 2.829 -6.167 -12.586 1.00 93.00 274 ASP A C 1
ATOM 2148 O O . ASP A 1 274 ? 3.266 -5.901 -13.709 1.00 93.00 274 ASP A O 1
ATOM 2152 N N . VAL A 1 275 ? 2.248 -7.335 -12.316 1.00 92.00 275 VAL A N 1
ATOM 2153 C CA . VAL A 1 275 ? 2.150 -8.442 -13.277 1.00 92.00 275 VAL A CA 1
ATOM 2154 C C . VAL A 1 275 ? 0.701 -8.860 -13.510 1.00 92.00 275 VAL A C 1
ATOM 2156 O O . VAL A 1 275 ? -0.167 -8.654 -12.652 1.00 92.00 275 VAL A O 1
ATOM 2159 N N . ARG A 1 276 ? 0.446 -9.408 -14.700 1.00 89.50 276 ARG A N 1
ATOM 2160 C CA . ARG A 1 276 ? -0.807 -10.068 -15.069 1.00 89.50 276 ARG A CA 1
ATOM 2161 C C . ARG A 1 276 ? -0.609 -11.018 -16.236 1.00 89.50 276 ARG A C 1
ATOM 2163 O O . ARG A 1 276 ? 0.067 -10.643 -17.192 1.00 89.50 276 ARG A O 1
ATOM 2170 N N . ASP A 1 277 ? -1.212 -12.202 -16.174 1.00 88.50 277 ASP A N 1
ATOM 2171 C CA . ASP A 1 277 ? -1.250 -13.178 -17.270 1.00 88.50 277 ASP A CA 1
ATOM 2172 C C . ASP A 1 277 ? 0.147 -13.443 -17.882 1.00 88.50 277 ASP A C 1
ATOM 2174 O O . ASP A 1 277 ? 0.320 -13.559 -19.096 1.00 88.50 277 ASP A O 1
ATOM 2178 N N . GLY A 1 278 ? 1.182 -13.499 -17.034 1.00 90.44 278 GLY A N 1
ATOM 2179 C CA . GLY A 1 278 ? 2.567 -13.740 -17.458 1.00 90.44 278 GLY A CA 1
ATOM 2180 C C . GLY A 1 278 ? 3.272 -12.554 -18.136 1.00 90.44 278 GLY A C 1
ATOM 2181 O O . GLY A 1 278 ? 4.324 -12.750 -18.747 1.00 90.44 278 GLY A O 1
ATOM 2182 N N . LEU A 1 279 ? 2.741 -11.334 -18.012 1.00 95.19 279 LEU A N 1
ATOM 2183 C CA . LEU A 1 279 ? 3.333 -10.094 -18.522 1.00 95.19 279 LEU A CA 1
ATOM 2184 C C . LEU A 1 279 ? 3.475 -9.030 -17.427 1.00 95.19 279 LEU A C 1
ATOM 2186 O O . LEU A 1 279 ? 2.716 -8.993 -16.460 1.00 95.19 279 LEU A O 1
ATOM 2190 N N . VAL A 1 280 ? 4.438 -8.123 -17.602 1.00 95.81 280 VAL A N 1
ATOM 2191 C CA . VAL A 1 280 ? 4.611 -6.942 -16.744 1.00 95.81 280 VAL A CA 1
ATOM 2192 C C . VAL A 1 280 ? 3.659 -5.839 -17.204 1.00 95.81 280 VAL A C 1
ATOM 2194 O O . VAL A 1 280 ? 3.779 -5.310 -18.305 1.00 95.81 280 VAL A O 1
ATOM 2197 N N . THR A 1 281 ? 2.706 -5.475 -16.356 1.00 95.19 281 THR A N 1
ATOM 2198 C CA . THR A 1 281 ? 1.681 -4.455 -16.634 1.00 95.19 281 THR A CA 1
ATOM 2199 C C . THR A 1 281 ? 2.066 -3.061 -16.163 1.00 95.19 281 THR A C 1
ATOM 2201 O O . THR A 1 281 ? 1.506 -2.078 -16.647 1.00 95.19 281 THR A O 1
ATOM 2204 N N . GLY A 1 282 ? 3.040 -2.939 -15.267 1.00 94.25 282 GLY A N 1
ATOM 2205 C CA . GLY A 1 282 ? 3.508 -1.629 -14.859 1.00 94.25 282 GLY A CA 1
ATOM 2206 C C . GLY A 1 282 ? 4.733 -1.656 -13.968 1.00 94.25 282 GLY A C 1
ATOM 2207 O O . GLY A 1 282 ? 5.075 -2.681 -13.377 1.00 94.25 282 GLY A O 1
ATOM 2208 N N . SER A 1 283 ? 5.384 -0.503 -13.872 1.00 96.19 283 SER A N 1
ATOM 2209 C CA . SER A 1 283 ? 6.402 -0.232 -12.870 1.00 96.19 283 SER A CA 1
ATOM 2210 C C . SER A 1 283 ? 6.177 1.115 -12.188 1.00 96.19 283 SER A C 1
ATOM 2212 O O . SER A 1 283 ? 5.847 2.126 -12.815 1.00 96.19 283 SER A O 1
ATOM 2214 N N . THR A 1 284 ? 6.354 1.135 -10.870 1.00 97.06 284 THR A N 1
ATOM 2215 C CA . THR A 1 284 ? 6.304 2.363 -10.068 1.00 97.06 284 THR A CA 1
ATOM 2216 C C . THR A 1 284 ? 7.577 2.461 -9.247 1.00 97.06 284 THR A C 1
ATOM 2218 O O . THR A 1 284 ? 7.784 1.655 -8.342 1.00 97.06 284 THR A O 1
ATOM 2221 N N . THR A 1 285 ? 8.423 3.444 -9.552 1.00 97.06 285 THR A N 1
ATOM 2222 C CA . THR A 1 285 ? 9.703 3.652 -8.865 1.00 97.06 285 THR A CA 1
ATOM 2223 C C . THR A 1 285 ? 9.624 4.842 -7.923 1.00 97.06 285 THR A C 1
ATOM 2225 O O . THR A 1 285 ? 9.606 5.990 -8.352 1.00 97.06 285 THR A O 1
ATOM 2228 N N . PHE A 1 286 ? 9.623 4.581 -6.624 1.00 96.81 286 PHE A N 1
ATOM 2229 C CA . PHE A 1 286 ? 9.692 5.621 -5.606 1.00 96.81 286 PHE A CA 1
ATOM 2230 C C . PHE A 1 286 ? 11.132 6.107 -5.446 1.00 96.81 286 PHE A C 1
ATOM 2232 O O . PHE A 1 286 ? 12.027 5.320 -5.137 1.00 96.81 286 PHE A O 1
ATOM 2239 N N . LEU A 1 287 ? 11.350 7.404 -5.668 1.00 95.00 287 LEU A N 1
ATOM 2240 C CA . LEU A 1 287 ? 12.668 8.047 -5.612 1.00 95.00 287 LEU A CA 1
ATOM 2241 C C . LEU A 1 287 ? 12.979 8.687 -4.247 1.00 95.00 287 LEU A C 1
ATOM 2243 O O . LEU A 1 287 ? 14.116 9.084 -4.000 1.00 95.00 287 LEU A O 1
ATOM 2247 N N . ASN A 1 288 ? 12.001 8.754 -3.340 1.00 92.50 288 ASN A N 1
ATOM 2248 C CA . ASN A 1 288 ? 12.136 9.245 -1.961 1.00 92.50 288 ASN A CA 1
ATOM 2249 C C . ASN A 1 288 ? 12.765 8.186 -1.032 1.00 92.50 288 ASN A C 1
ATOM 2251 O O . ASN A 1 288 ? 12.235 7.788 0.003 1.00 92.50 288 ASN A O 1
ATOM 2255 N N . VAL A 1 289 ? 13.906 7.644 -1.457 1.00 92.38 289 VAL A N 1
ATOM 2256 C CA . VAL A 1 289 ? 14.563 6.519 -0.782 1.00 92.38 289 VAL A CA 1
ATOM 2257 C C . VAL A 1 289 ? 15.068 6.894 0.610 1.00 92.38 289 VAL A C 1
ATOM 2259 O O . VAL A 1 289 ? 14.998 6.073 1.524 1.00 92.38 289 VAL A O 1
ATOM 2262 N N . ASN A 1 290 ? 15.546 8.126 0.791 1.00 90.94 290 ASN A N 1
ATOM 2263 C CA . ASN A 1 290 ? 16.053 8.599 2.080 1.00 90.94 290 ASN A CA 1
ATOM 2264 C C . ASN A 1 290 ? 14.967 8.565 3.159 1.00 90.94 290 ASN A C 1
ATOM 2266 O O . ASN A 1 290 ? 15.249 8.239 4.311 1.00 90.94 290 ASN A O 1
ATOM 2270 N N . GLU A 1 291 ? 13.730 8.865 2.772 1.00 90.94 291 GLU A N 1
ATOM 2271 C CA . GLU A 1 291 ? 12.562 8.804 3.634 1.00 90.94 291 GLU A CA 1
ATOM 2272 C C . GLU A 1 291 ? 12.149 7.351 3.901 1.00 90.94 291 GLU A C 1
ATOM 2274 O O . GLU A 1 291 ? 11.835 7.009 5.038 1.00 90.94 291 GLU A O 1
ATOM 2279 N N . LEU A 1 292 ? 12.211 6.473 2.891 1.00 93.00 292 LEU A N 1
ATOM 2280 C CA . LEU A 1 292 ? 11.796 5.066 2.988 1.00 93.00 292 LEU A CA 1
ATOM 2281 C C . LEU A 1 292 ? 12.778 4.165 3.763 1.00 93.00 292 LEU A C 1
ATOM 2283 O O . LEU A 1 292 ? 12.347 3.223 4.434 1.00 93.00 292 LEU A O 1
ATOM 2287 N N . LEU A 1 293 ? 14.085 4.433 3.712 1.00 92.00 293 LEU A N 1
ATOM 2288 C CA . LEU A 1 293 ? 15.108 3.610 4.375 1.00 92.00 293 LEU A CA 1
ATOM 2289 C C . LEU A 1 293 ? 14.875 3.411 5.890 1.00 92.00 293 LEU A C 1
ATOM 2291 O O . LEU A 1 293 ? 15.002 2.276 6.349 1.00 92.00 293 LEU A O 1
ATOM 2295 N N . PRO A 1 294 ? 14.504 4.434 6.687 1.00 89.50 294 PRO A N 1
ATOM 2296 C CA . PRO A 1 294 ? 14.180 4.267 8.105 1.00 89.50 294 PRO A CA 1
ATOM 2297 C C . PRO A 1 294 ? 13.107 3.217 8.426 1.00 89.50 294 PRO A C 1
ATOM 2299 O O . PRO A 1 294 ? 13.201 2.565 9.466 1.00 89.50 294 PRO A O 1
ATOM 2302 N N . ILE A 1 295 ? 12.096 3.039 7.565 1.00 89.25 295 ILE A N 1
ATOM 2303 C CA . ILE A 1 295 ? 11.001 2.084 7.817 1.00 89.25 295 ILE A CA 1
ATOM 2304 C C . ILE A 1 295 ? 11.283 0.699 7.227 1.00 89.25 295 ILE A C 1
ATOM 2306 O O . ILE A 1 295 ? 10.896 -0.303 7.830 1.00 89.25 295 ILE A O 1
ATOM 2310 N N . PHE A 1 296 ? 11.981 0.629 6.090 1.00 91.31 296 PHE A N 1
ATOM 2311 C CA . PHE A 1 296 ? 12.330 -0.626 5.414 1.00 91.31 296 PHE A CA 1
ATOM 2312 C C . PHE A 1 296 ? 13.623 -1.273 5.926 1.00 91.31 296 PHE A C 1
ATOM 2314 O O . PHE A 1 296 ? 13.795 -2.482 5.787 1.00 91.31 296 PHE A O 1
ATOM 2321 N N . GLY A 1 297 ? 14.525 -0.492 6.522 1.00 83.88 297 GLY A N 1
ATOM 2322 C CA . GLY A 1 297 ? 15.890 -0.918 6.821 1.00 83.88 297 GLY A CA 1
ATOM 2323 C C . GLY A 1 297 ? 16.828 -0.807 5.613 1.00 83.88 297 GLY A C 1
ATOM 2324 O O . GLY A 1 297 ? 16.420 -0.507 4.491 1.00 83.88 297 GLY A O 1
ATOM 2325 N N . SER A 1 298 ? 18.126 -1.024 5.850 1.00 74.50 298 SER A N 1
ATOM 2326 C CA . SER A 1 298 ? 19.147 -0.952 4.797 1.00 74.50 298 SER A CA 1
ATOM 2327 C C . SER A 1 298 ? 19.177 -2.243 3.960 1.00 74.50 298 SER A C 1
ATOM 2329 O O . SER A 1 298 ? 19.274 -3.325 4.545 1.00 74.50 298 SER A O 1
ATOM 2331 N N . PRO A 1 299 ? 19.211 -2.164 2.612 1.00 72.50 299 PRO A N 1
ATOM 2332 C CA . PRO A 1 299 ? 19.339 -3.342 1.744 1.00 72.50 299 PRO A CA 1
ATOM 2333 C C . PRO A 1 299 ? 20.646 -4.117 1.970 1.00 72.50 299 PRO A C 1
ATOM 2335 O O . PRO A 1 299 ? 20.728 -5.310 1.688 1.00 72.50 299 PRO A O 1
ATOM 2338 N N . ASN A 1 300 ? 21.679 -3.459 2.516 1.00 56.34 300 ASN A N 1
ATOM 2339 C CA . ASN A 1 300 ? 22.996 -4.062 2.745 1.00 56.34 300 ASN A CA 1
ATOM 2340 C C . ASN A 1 300 ? 23.026 -5.059 3.921 1.00 56.34 300 ASN A C 1
ATOM 2342 O O . ASN A 1 300 ? 24.056 -5.688 4.150 1.00 56.34 300 ASN A O 1
ATOM 2346 N N . GLN A 1 301 ? 21.918 -5.245 4.649 1.00 47.44 301 GLN A N 1
ATOM 2347 C CA . GLN A 1 301 ? 21.783 -6.299 5.666 1.00 47.44 301 GLN A CA 1
ATOM 2348 C C . GLN A 1 301 ? 21.193 -7.613 5.127 1.00 47.44 301 GLN A C 1
ATOM 2350 O O . GLN A 1 301 ? 21.143 -8.596 5.859 1.00 47.44 301 GLN A O 1
ATOM 2355 N N . THR A 1 302 ? 20.797 -7.670 3.853 1.00 42.84 302 THR A N 1
ATOM 2356 C CA . THR A 1 302 ? 20.165 -8.854 3.241 1.00 42.84 302 THR A CA 1
ATOM 2357 C C . THR A 1 302 ? 20.839 -9.290 1.945 1.00 42.84 302 THR A C 1
ATOM 2359 O O . THR A 1 302 ? 20.211 -9.967 1.144 1.00 42.84 302 THR A O 1
ATOM 2362 N N . GLY A 1 303 ? 22.118 -8.935 1.753 1.00 37.69 303 GLY A N 1
ATOM 2363 C CA . GLY A 1 303 ? 22.933 -9.221 0.566 1.00 37.69 303 GLY A CA 1
ATOM 2364 C C . GLY A 1 303 ? 23.005 -10.698 0.164 1.00 37.69 303 GLY A C 1
ATOM 2365 O O . GLY A 1 303 ? 24.031 -11.350 0.322 1.00 37.69 303 GLY A O 1
ATOM 2366 N N . MET A 1 304 ? 21.928 -11.195 -0.423 1.00 40.16 304 MET A N 1
ATOM 2367 C CA . MET A 1 304 ? 21.885 -12.330 -1.314 1.00 40.16 304 MET A CA 1
ATOM 2368 C C . MET A 1 304 ? 21.501 -11.746 -2.666 1.00 40.16 304 MET A C 1
ATOM 2370 O O . MET A 1 304 ? 20.435 -11.149 -2.830 1.00 40.16 304 MET A O 1
ATOM 2374 N N . ARG A 1 305 ? 22.421 -11.872 -3.628 1.00 50.88 305 ARG A N 1
ATOM 2375 C CA . ARG A 1 305 ? 22.049 -11.783 -5.037 1.00 50.88 305 ARG A CA 1
ATOM 2376 C C . ARG A 1 305 ? 20.932 -12.789 -5.276 1.00 50.88 305 ARG A C 1
ATOM 2378 O O . ARG A 1 305 ? 20.886 -13.825 -4.619 1.00 50.88 305 ARG A O 1
ATOM 2385 N N . VAL A 1 306 ? 20.025 -12.419 -6.161 1.00 44.66 306 VAL A N 1
ATOM 2386 C CA . VAL A 1 306 ? 18.825 -13.177 -6.476 1.00 44.66 306 VAL A CA 1
ATOM 2387 C C . VAL A 1 306 ? 19.207 -14.592 -6.927 1.00 44.66 306 VAL A C 1
ATOM 2389 O O . VAL A 1 306 ? 19.611 -14.781 -8.067 1.00 44.66 306 VAL A O 1
ATOM 2392 N N . ASP A 1 307 ? 19.066 -15.562 -6.028 1.00 36.28 307 ASP A N 1
ATOM 2393 C CA . ASP A 1 307 ? 18.899 -16.975 -6.356 1.00 36.28 307 ASP A CA 1
ATOM 2394 C C . ASP A 1 307 ? 17.430 -17.291 -6.035 1.00 36.28 307 ASP A C 1
ATOM 2396 O O . ASP A 1 307 ? 17.016 -17.203 -4.874 1.00 36.28 307 ASP A O 1
ATOM 2400 N N . PHE A 1 308 ? 16.624 -17.541 -7.071 1.00 47.34 308 PHE A N 1
ATOM 2401 C CA . PHE A 1 308 ? 15.234 -17.997 -6.936 1.00 47.34 308 PHE A CA 1
ATOM 2402 C C . PHE A 1 308 ? 15.161 -19.504 -6.685 1.00 47.34 308 PHE A C 1
ATOM 2404 O O . PHE A 1 308 ? 15.983 -20.242 -7.275 1.00 47.34 308 PHE A O 1
#

Secondary structure (DSSP, 8-state):
-HHHHGGGHHHHHHHHHHHHS-HHHHHHHHHHHHHHHHHHGGG--TTTS-HHHHHHHHHHHHHHHHHHHPPPPB-GGGTS-S-S---PPPPGGGBPPP-BHHHH--TTS---GGGGSHHHHHHHTTS-HHHHHHHIIIIIS---HHHHHHHHTS-HHHHHHHHHHHHHHHTT--------TT-HHHHHHHHHHHHHHHTT-HHHHHHHEEEEEEEE-TTSS-EEESHHHHHHHHT-TT-TTTT-EEEEEEETTEEEEEEE-TT-SS-SEEEEEEEETTEEEEEEEE--HHHHHHHH--GGGS------

Mean predicted aligned error: 5.28 Å

InterPro domains:
  IPR007627 RNA polymerase sigma-70 region 2 [PF04542] (11-73)
  IPR013249 RNA polymerase sigma factor 70, region 4 type 2 [PF08281] (118-170)
  IPR013324 RNA polymerase sigma factor, region 3/4-like [SSF88659] (114-171)
  IPR013325 RNA polymerase sigma factor, region 2 [SSF88946] (11-80)
  IPR014284 RNA polymerase sigma-70-like domain [TIGR02937] (12-172)
  IPR014305 RNA polymerase sigma-G type, actinobacteria [TIGR02960] (4-297)
  IPR032710 NTF2-like domain superfamily [SSF54427] (183-293)
  IPR036388 Winged helix-like DNA-binding domain superfamily [G3DSA:1.10.10.10] (101-173)
  IPR037401 SnoaL-like domain [PF12680] (191-237)
  IPR039425 RNA polymerase sigma-70-like [PTHR43133] (8-172)

Radius of gyration: 20.49 Å; Cα contacts (8 Å, |Δi|>4): 500; chains: 1; bounding box: 58×40×61 Å

Nearest PDB structures (foldseek):
  7qh5-assembly2_B  TM=8.342E-01  e=6.593E-20  Streptomyces tsukubensis NRRL18488
  7qh5-assembly1_A  TM=8.314E-01  e=1.876E-19  Streptomyces tsukubensis NRRL18488
  3nm2-assembly1_A-2  TM=7.116E-01  e=7.846E-04  Comamonas testosteroni
  3en8-assembly1_A-2  TM=7.779E-01  e=1.631E-03  Paraburkholderia xenovorans LB400
  4l7k-assembly2_C  TM=6.866E-01  e=2.011E-03  Comamonas testosteroni